Protein AF-A0A8T4M7U3-F1 (afdb_monomer_lite)

Radius of gyration: 17.8 Å; chains: 1; bounding box: 46×36×46 Å

Secondary structure (DSSP, 8-state):
----THHHHSSPPB-TTS--HHHHHHHHHHH-PPBP-HHHHHHS-SEEEEEE-TT-HHHHHHHHHHHHHHHHTT--EEEEEEEEGGGHHHHHHHHHH---HHHHHHHHHHHHGGG-TTHHHHHHHHHHHHHHTTPEEEEEE-S-TTS-HHHHHHHHHHHHHHHHTSTT--EEEEEEHHHHS-STTTTHHHHHHHHHH---EEEEEEE--S--TTGGGSTTSS-HHHHHHHHHHTT-TT--EEEEBPP-TTPPEEEEEE----

Sequence (262 aa):
MSNTIDNLFGTEEFDDSNSNYDEVLSYLQRTNPKDADYAPLFRLAPLILFGEYHGSEAAKKEVIQNMSKFWGLGITHFATEMLSLSMQPAIDRYCSVGDNPDEIKAYHQKEFSRLGENFPDLYLGMIDAAKSAGMKVIALDLDNVEETPEVRNKAWARLLARIQTNQSSKILVYCGAGHIGHSQYCSKFQDELKNNHGILSQSISIIGEHDHPVCRIVPRYSNPDILLKASEDLGLQDRRFVIPLKQTPSRSAEVYLHLPAV

pLDDT: mean 82.51, std 15.94, range [34.41, 98.38]

Structure (mmCIF, N/CA/C/O backbone):
data_AF-A0A8T4M7U3-F1
#
_entry.id   AF-A0A8T4M7U3-F1
#
loop_
_atom_site.group_PDB
_atom_site.id
_atom_site.type_symbol
_atom_site.label_atom_id
_atom_site.label_alt_id
_atom_site.label_comp_id
_atom_site.label_asym_id
_atom_site.label_entity_id
_atom_site.label_seq_id
_atom_site.pdbx_PDB_ins_code
_atom_site.Cartn_x
_atom_site.Cartn_y
_atom_site.Cartn_z
_atom_site.occupancy
_atom_site.B_iso_or_equiv
_atom_site.auth_seq_id
_atom_site.auth_comp_id
_atom_site.auth_asym_id
_atom_site.auth_atom_id
_atom_site.pdbx_PDB_model_num
ATOM 1 N N . MET A 1 1 ? -24.338 14.465 -5.693 1.00 34.56 1 MET A N 1
ATOM 2 C CA . MET A 1 1 ? -24.590 13.642 -4.492 1.00 34.56 1 MET A CA 1
ATOM 3 C C . MET A 1 1 ? -23.243 13.428 -3.832 1.00 34.56 1 MET A C 1
ATOM 5 O O . MET A 1 1 ? -22.317 13.047 -4.534 1.00 34.56 1 MET A O 1
ATOM 9 N N . SER A 1 2 ? -23.101 13.810 -2.564 1.00 34.41 2 SER A N 1
ATOM 10 C CA . SER A 1 2 ? -21.837 13.709 -1.827 1.00 34.41 2 SER A CA 1
ATOM 11 C C . SER A 1 2 ? -21.489 12.233 -1.623 1.00 34.41 2 SER A C 1
ATOM 13 O O . SER A 1 2 ? -22.207 11.539 -0.910 1.00 34.41 2 SER A O 1
ATOM 15 N N . ASN A 1 3 ? -20.441 11.739 -2.284 1.00 37.94 3 ASN A N 1
ATOM 16 C CA . ASN A 1 3 ? -19.861 10.419 -2.024 1.00 37.94 3 ASN A CA 1
ATOM 17 C C . ASN A 1 3 ? -18.957 10.514 -0.782 1.00 37.94 3 ASN A C 1
ATOM 19 O O . ASN A 1 3 ? -17.742 10.374 -0.899 1.00 37.94 3 ASN A O 1
ATOM 23 N N . THR A 1 4 ? -19.513 10.834 0.386 1.00 51.34 4 THR A N 1
ATOM 24 C CA . THR A 1 4 ? -18.738 10.772 1.632 1.00 51.34 4 THR A CA 1
ATOM 25 C C . THR A 1 4 ? -18.587 9.320 2.090 1.00 51.34 4 THR A C 1
ATOM 27 O O . THR A 1 4 ? -19.460 8.480 1.847 1.00 51.34 4 THR A O 1
ATOM 30 N N . ILE A 1 5 ? -17.443 9.022 2.719 1.00 51.72 5 ILE A N 1
ATOM 31 C CA . ILE A 1 5 ? -17.098 7.711 3.296 1.00 51.72 5 ILE A CA 1
ATOM 32 C C . ILE A 1 5 ? -18.184 7.214 4.266 1.00 51.72 5 ILE A C 1
ATOM 34 O O . ILE A 1 5 ? -18.371 6.002 4.377 1.00 51.72 5 ILE A O 1
ATOM 38 N N . ASP A 1 6 ? -18.935 8.130 4.891 1.00 46.12 6 ASP A N 1
ATOM 39 C CA . ASP A 1 6 ? -20.028 7.885 5.846 1.00 46.12 6 ASP A CA 1
ATOM 40 C C . ASP A 1 6 ? -20.947 6.706 5.476 1.00 46.12 6 ASP A C 1
ATOM 42 O O . ASP A 1 6 ? -21.319 5.894 6.323 1.00 46.12 6 ASP A O 1
ATOM 46 N N . ASN A 1 7 ? -21.297 6.565 4.192 1.00 51.00 7 ASN A N 1
ATOM 47 C CA . ASN A 1 7 ? -22.221 5.521 3.732 1.00 51.00 7 ASN A CA 1
ATOM 48 C C . ASN A 1 7 ? -21.548 4.180 3.397 1.00 51.00 7 ASN A C 1
ATOM 50 O O . ASN A 1 7 ? -22.245 3.198 3.149 1.00 51.00 7 ASN A O 1
ATOM 54 N N . LEU A 1 8 ? -20.216 4.125 3.333 1.00 54.91 8 LEU A N 1
ATOM 55 C CA . LEU A 1 8 ? -19.479 2.968 2.815 1.00 54.91 8 LEU A CA 1
ATOM 56 C C . LEU A 1 8 ? -19.084 1.957 3.890 1.00 54.91 8 LEU A C 1
ATOM 58 O O . LEU A 1 8 ? -19.059 0.764 3.596 1.00 54.91 8 LEU A O 1
ATOM 62 N N . PHE A 1 9 ? -18.830 2.410 5.119 1.00 59.72 9 PHE A N 1
ATOM 63 C CA . PHE A 1 9 ? -18.528 1.519 6.249 1.00 59.72 9 PHE A CA 1
ATOM 64 C C . PHE A 1 9 ? -19.713 1.345 7.202 1.00 59.72 9 PHE A C 1
ATOM 66 O O . PHE A 1 9 ? -19.734 0.403 7.994 1.00 59.72 9 PHE A O 1
ATOM 73 N N . GLY A 1 10 ? -20.738 2.201 7.093 1.00 55.91 10 GLY A N 1
ATOM 74 C CA . GLY A 1 10 ? -21.901 2.170 7.983 1.00 55.91 10 GLY A CA 1
ATOM 75 C C . GLY A 1 10 ? -21.534 2.447 9.444 1.00 55.91 10 GLY A C 1
ATOM 76 O O . GLY A 1 10 ? -22.221 1.967 10.344 1.00 55.91 10 GLY A O 1
ATOM 77 N N . THR A 1 11 ? -20.437 3.172 9.666 1.00 59.94 11 THR A N 1
ATOM 78 C CA . THR A 1 11 ? -19.892 3.532 10.976 1.00 59.94 11 THR A CA 1
ATOM 79 C C . THR A 1 11 ? -19.561 5.018 11.008 1.00 59.94 11 THR A C 1
ATOM 81 O O . THR A 1 11 ? -19.255 5.620 9.982 1.00 59.94 11 THR A O 1
ATOM 84 N N . GLU A 1 12 ? -19.614 5.592 12.204 1.00 75.69 12 GLU A N 1
ATOM 85 C CA . GLU A 1 12 ? -19.213 6.970 12.480 1.00 75.69 12 GLU A CA 1
ATOM 86 C C . GLU A 1 12 ? -17.731 7.201 12.127 1.00 75.69 12 GLU A C 1
ATOM 88 O O . GLU A 1 12 ? -16.891 6.335 12.391 1.00 75.69 12 GLU A O 1
ATOM 93 N N . GLU A 1 13 ? -17.406 8.354 11.536 1.00 76.62 13 GLU A N 1
ATOM 94 C CA . GLU A 1 13 ? -16.019 8.769 11.297 1.00 76.62 13 GLU A CA 1
ATOM 95 C C . GLU A 1 13 ? -15.306 9.113 12.618 1.00 76.62 13 GLU A C 1
ATOM 97 O O . GLU A 1 13 ? -15.894 9.705 13.525 1.00 76.62 13 GLU A O 1
ATOM 102 N N . PHE A 1 14 ? -14.022 8.770 12.721 1.00 79.38 14 PHE A N 1
ATOM 103 C CA . PHE A 1 14 ? -13.188 9.042 13.890 1.00 79.38 14 PHE A CA 1
ATOM 104 C C . PHE A 1 14 ? -12.353 10.321 13.705 1.00 79.38 14 PHE A C 1
ATOM 106 O O . PHE A 1 14 ? -11.641 10.471 12.711 1.00 79.38 14 PHE A O 1
ATOM 113 N N . ASP A 1 15 ? -12.437 11.260 14.653 1.00 78.69 15 ASP A N 1
ATOM 114 C CA . ASP A 1 15 ? -11.653 12.502 14.643 1.00 78.69 15 ASP A CA 1
ATOM 115 C C . ASP A 1 15 ? -10.320 12.295 15.367 1.00 78.69 15 ASP A C 1
ATOM 117 O O . ASP A 1 15 ? -10.238 12.462 16.577 1.00 78.69 15 ASP A O 1
ATOM 121 N N . ASP A 1 16 ? -9.272 11.959 14.617 1.00 72.75 16 ASP A N 1
ATOM 122 C CA . ASP A 1 16 ? -7.957 11.579 15.137 1.00 72.75 16 ASP A CA 1
ATOM 123 C C . ASP A 1 16 ? -7.109 12.752 15.655 1.00 72.75 16 ASP A C 1
ATOM 125 O O . ASP A 1 16 ? -6.007 12.535 16.168 1.00 72.75 16 ASP A O 1
ATOM 129 N N . SER A 1 17 ? -7.594 13.989 15.512 1.00 67.12 17 SER A N 1
ATOM 130 C CA . SER A 1 17 ? -6.756 15.186 15.588 1.00 67.12 17 SER A CA 1
ATOM 131 C C . SER A 1 17 ? -6.314 15.563 17.002 1.00 67.12 17 SER A C 1
ATOM 133 O O . SER A 1 17 ? -5.342 16.305 17.124 1.00 67.12 17 SER A O 1
ATOM 135 N N . ASN A 1 18 ? -6.992 15.064 18.047 1.00 66.94 18 ASN A N 1
ATOM 136 C CA . ASN A 1 18 ? -6.677 15.304 19.465 1.00 66.94 18 ASN A CA 1
ATOM 137 C C . ASN A 1 18 ? -7.328 14.276 20.418 1.00 66.94 18 ASN A C 1
ATOM 139 O O . ASN A 1 18 ? -7.543 14.590 21.590 1.00 66.94 18 ASN A O 1
ATOM 143 N N . SER A 1 19 ? -7.678 13.073 19.948 1.00 72.19 19 SER A N 1
ATOM 144 C CA . SER A 1 19 ? -8.408 12.128 20.801 1.00 72.19 19 SER A CA 1
ATOM 145 C C . SER A 1 19 ? -7.580 11.638 21.981 1.00 72.19 19 SER A C 1
ATOM 147 O O . SER A 1 19 ? -6.421 11.241 21.826 1.00 72.19 19 SER A O 1
ATOM 149 N N . ASN A 1 20 ? -8.202 11.599 23.154 1.00 83.81 20 ASN A N 1
ATOM 150 C CA . ASN A 1 20 ? -7.663 10.915 24.322 1.00 83.81 20 ASN A CA 1
ATOM 151 C C . ASN A 1 20 ? -8.129 9.447 24.385 1.00 83.81 20 ASN A C 1
ATOM 153 O O . ASN A 1 20 ? -8.948 8.990 23.587 1.00 83.81 20 ASN A O 1
ATOM 157 N N . TYR A 1 21 ? -7.589 8.696 25.345 1.00 85.94 21 TYR A N 1
ATOM 158 C CA . TYR A 1 21 ? -7.894 7.274 25.504 1.00 85.94 21 TYR A CA 1
ATOM 159 C C . TYR A 1 21 ? -9.379 6.982 25.737 1.00 85.94 21 TYR A C 1
ATOM 161 O O . TYR A 1 21 ? -9.913 6.081 25.094 1.00 85.94 21 TYR A O 1
ATOM 169 N N . ASP A 1 22 ? -10.065 7.761 26.573 1.00 87.00 22 ASP A N 1
ATOM 170 C CA . ASP A 1 22 ? -11.483 7.532 26.868 1.00 87.00 22 ASP A CA 1
ATOM 171 C C . ASP A 1 22 ? -12.361 7.775 25.633 1.00 87.00 22 ASP A C 1
ATOM 173 O O . ASP A 1 22 ? -13.347 7.068 25.415 1.00 87.00 22 ASP A O 1
ATOM 177 N N . GLU A 1 23 ? -11.989 8.739 24.788 1.00 86.25 23 GLU A N 1
ATOM 178 C CA . GLU A 1 23 ? -12.671 9.017 23.520 1.00 86.25 23 GLU A CA 1
ATOM 179 C C . GLU A 1 23 ? -12.487 7.878 22.513 1.00 86.25 23 GLU A C 1
ATOM 181 O O . GLU A 1 23 ? -13.460 7.452 21.888 1.00 86.25 23 GLU A O 1
ATOM 186 N N . VAL A 1 24 ? -11.269 7.338 22.396 1.00 86.81 24 VAL A N 1
ATOM 187 C CA . VAL A 1 24 ? -10.983 6.184 21.530 1.00 86.81 24 VAL A CA 1
ATOM 188 C C . VAL A 1 24 ? -11.717 4.937 22.017 1.00 86.81 24 VAL A C 1
ATOM 190 O O . VAL A 1 24 ? -12.385 4.267 21.229 1.00 86.81 24 VAL A O 1
ATOM 193 N N . LEU A 1 25 ? -11.651 4.647 23.318 1.00 89.12 25 LEU A N 1
ATOM 194 C CA . LEU A 1 25 ? -12.343 3.515 23.928 1.00 89.12 25 LEU A CA 1
ATOM 195 C C . LEU A 1 25 ? -13.858 3.612 23.699 1.00 89.12 25 LEU A C 1
ATOM 197 O O . LEU A 1 25 ? -14.481 2.656 23.234 1.00 89.12 25 LEU A O 1
ATOM 201 N N . SER A 1 26 ? -14.438 4.789 23.949 1.00 89.12 26 SER A N 1
ATOM 202 C CA . SER A 1 26 ? -15.864 5.052 23.729 1.00 89.12 26 SER A CA 1
ATOM 203 C C . SER A 1 26 ? -16.259 4.886 22.261 1.00 89.12 26 SER A C 1
ATOM 205 O O . SER A 1 26 ? -17.321 4.332 21.965 1.00 89.12 26 SER A O 1
ATOM 207 N N . TYR A 1 27 ? -15.416 5.345 21.330 1.00 88.81 27 TYR A N 1
ATOM 208 C CA . TYR A 1 27 ? -15.636 5.174 19.896 1.00 88.81 27 TYR A CA 1
ATOM 209 C C . TYR A 1 27 ? -15.662 3.692 19.507 1.00 88.81 27 TYR A C 1
ATOM 211 O O . TYR A 1 27 ? -16.619 3.245 18.871 1.00 88.81 27 TYR A O 1
ATOM 219 N N . LEU A 1 28 ? -14.656 2.913 19.915 1.00 89.56 28 LEU A N 1
ATOM 220 C CA . LEU A 1 28 ? -14.566 1.485 19.592 1.00 89.56 28 LEU A CA 1
ATOM 221 C C . LEU A 1 28 ? -15.731 0.688 20.201 1.00 89.56 28 LEU A C 1
ATOM 223 O O . LEU A 1 28 ? -16.315 -0.154 19.521 1.00 89.56 28 LEU A O 1
ATOM 227 N N . GLN A 1 29 ? -16.132 0.998 21.439 1.00 90.81 29 GLN A N 1
ATOM 228 C CA . GLN A 1 29 ? -17.301 0.389 22.087 1.00 90.81 29 GLN A CA 1
ATOM 229 C C . GLN A 1 29 ? -18.602 0.691 21.340 1.00 90.81 29 GLN A C 1
ATOM 231 O O . GLN A 1 29 ? -19.410 -0.210 21.110 1.00 90.81 29 GLN A O 1
ATOM 236 N N . ARG A 1 30 ? -18.817 1.958 20.962 1.00 89.31 30 ARG A N 1
ATOM 237 C CA . ARG A 1 30 ? -20.045 2.395 20.285 1.00 89.31 30 ARG A CA 1
ATOM 238 C C . ARG A 1 30 ? -20.140 1.851 18.865 1.00 89.31 30 ARG A C 1
ATOM 240 O O . ARG A 1 30 ? -21.223 1.455 18.439 1.00 89.31 30 ARG A O 1
ATOM 247 N N . THR A 1 31 ? -19.035 1.872 18.126 1.00 84.06 31 THR A N 1
ATOM 248 C CA . THR A 1 31 ? -19.014 1.460 16.717 1.00 84.06 31 THR A CA 1
ATOM 249 C C . THR A 1 31 ? -18.928 -0.047 16.543 1.00 84.06 31 THR A C 1
ATOM 251 O O . THR A 1 31 ? -19.423 -0.539 15.531 1.00 84.06 31 THR A O 1
ATOM 254 N N . ASN A 1 32 ? -18.349 -0.766 17.516 1.00 83.94 32 ASN A N 1
ATOM 255 C CA . ASN A 1 32 ? -18.065 -2.199 17.453 1.00 83.94 32 ASN A CA 1
ATOM 256 C C . ASN A 1 32 ? -17.528 -2.588 16.063 1.00 83.94 32 ASN A C 1
ATOM 258 O O . ASN A 1 32 ? -18.260 -3.178 15.255 1.00 83.94 32 ASN A O 1
ATOM 262 N N . PRO A 1 33 ? -16.288 -2.180 15.742 1.00 81.69 33 PRO A N 1
ATOM 263 C CA . PRO A 1 33 ? -15.812 -2.151 14.372 1.00 81.69 33 PRO A CA 1
ATOM 264 C C . PRO A 1 33 ? -15.921 -3.532 13.722 1.00 81.69 33 PRO A C 1
ATOM 266 O O . PRO A 1 33 ? -15.623 -4.571 14.322 1.00 81.69 33 PRO A O 1
ATOM 269 N N . LYS A 1 34 ? -16.419 -3.541 12.486 1.00 77.69 34 LYS A N 1
ATOM 270 C CA . LYS A 1 34 ? -16.595 -4.761 11.695 1.00 77.69 34 LYS A CA 1
ATOM 271 C C . LYS A 1 34 ? -15.269 -5.198 11.097 1.00 77.69 34 LYS A C 1
ATOM 273 O O . LYS A 1 34 ? -14.348 -4.397 10.940 1.00 77.69 34 LYS A O 1
ATOM 278 N N . ASP A 1 35 ? -15.214 -6.467 10.718 1.00 83.94 35 ASP A N 1
ATOM 279 C CA . ASP A 1 35 ? -14.040 -7.012 10.055 1.00 83.94 35 ASP A CA 1
ATOM 280 C C . ASP A 1 35 ? -13.726 -6.233 8.772 1.00 83.94 35 ASP A C 1
ATOM 282 O O . ASP A 1 35 ? -14.628 -5.772 8.066 1.00 83.94 35 ASP A O 1
ATOM 286 N N . ALA A 1 36 ? -12.436 -6.068 8.484 1.00 85.44 36 ALA A N 1
ATOM 287 C CA . ALA A 1 36 ? -11.982 -5.222 7.390 1.00 85.44 36 ALA A CA 1
ATOM 288 C C . ALA A 1 36 ? -12.542 -5.674 6.031 1.00 85.44 36 ALA A C 1
ATOM 290 O O . ALA A 1 36 ? -12.327 -6.812 5.594 1.00 85.44 36 ALA A O 1
ATOM 291 N N . ASP A 1 37 ? -13.196 -4.744 5.331 1.00 85.75 37 ASP A N 1
ATOM 292 C CA . ASP A 1 37 ? -13.627 -4.917 3.948 1.00 85.75 37 ASP A CA 1
ATOM 293 C C . ASP A 1 37 ? -12.973 -3.883 3.024 1.00 85.75 37 ASP A C 1
ATOM 295 O O . ASP A 1 37 ? -13.149 -2.672 3.156 1.00 85.75 37 ASP A O 1
ATOM 299 N N . TYR A 1 38 ? -12.227 -4.390 2.045 1.00 87.69 38 TYR A N 1
ATOM 300 C CA . TYR A 1 38 ? -11.512 -3.598 1.050 1.00 87.69 38 TYR A CA 1
ATOM 301 C C . TYR A 1 38 ? -12.394 -3.110 -0.097 1.00 87.69 38 TYR A C 1
ATOM 303 O O . TYR A 1 38 ? -12.023 -2.161 -0.785 1.00 87.69 38 TYR A O 1
ATOM 311 N N . ALA A 1 39 ? -13.554 -3.732 -0.326 1.00 87.12 39 ALA A N 1
ATOM 312 C CA . ALA A 1 39 ? -14.450 -3.336 -1.409 1.00 87.12 39 ALA A CA 1
ATOM 313 C C . ALA A 1 39 ? -14.871 -1.852 -1.338 1.00 87.12 39 ALA A C 1
ATOM 315 O O . ALA A 1 39 ? -14.687 -1.142 -2.335 1.00 87.12 39 ALA A O 1
ATOM 316 N N . PRO A 1 40 ? -15.372 -1.337 -0.195 1.00 81.81 40 PRO A N 1
ATOM 317 C CA . PRO A 1 40 ? -15.682 0.084 -0.055 1.00 81.81 40 PRO A CA 1
ATOM 318 C C . PRO A 1 40 ? -14.443 0.977 -0.188 1.00 81.81 40 PRO A C 1
ATOM 320 O O . PRO A 1 40 ? -14.513 1.990 -0.883 1.00 81.81 40 PRO A O 1
ATOM 323 N N . LEU A 1 41 ? -13.306 0.574 0.398 1.00 78.31 41 LEU A N 1
ATOM 324 C CA . LEU A 1 41 ? -12.046 1.330 0.340 1.00 78.31 41 LEU A CA 1
ATOM 325 C C . LEU A 1 41 ? -11.597 1.553 -1.100 1.00 78.31 41 LEU A C 1
ATOM 327 O O . LEU A 1 41 ? -11.220 2.652 -1.500 1.00 78.31 41 LEU A O 1
ATOM 331 N N . PHE A 1 42 ? -11.652 0.495 -1.901 1.00 86.69 42 PHE A N 1
ATOM 332 C CA . PHE A 1 42 ? -11.070 0.535 -3.226 1.00 86.69 42 PHE A CA 1
ATOM 333 C C . PHE A 1 42 ? -12.026 1.205 -4.216 1.00 86.69 42 PHE A C 1
ATOM 335 O O . PHE A 1 42 ? -11.593 1.644 -5.271 1.00 86.69 42 PHE A O 1
ATOM 342 N N . ARG A 1 43 ? -13.326 1.323 -3.933 1.00 81.81 43 ARG A N 1
ATOM 343 C CA . ARG A 1 43 ? -14.290 1.924 -4.873 1.00 81.81 43 ARG A CA 1
ATOM 344 C C . ARG A 1 43 ? -14.100 3.433 -5.073 1.00 81.81 43 ARG A C 1
ATOM 346 O O . ARG A 1 43 ? -14.510 3.955 -6.106 1.00 81.81 43 ARG A O 1
ATOM 353 N N . LEU A 1 44 ? -13.524 4.123 -4.093 1.00 77.12 44 LEU A N 1
ATOM 354 C CA . LEU A 1 44 ? -13.544 5.585 -4.012 1.00 77.12 44 LEU A CA 1
ATOM 355 C C . LEU A 1 44 ? -12.492 6.292 -4.862 1.00 77.12 44 LEU A C 1
ATOM 357 O O . LEU A 1 44 ? -12.724 7.420 -5.297 1.00 77.12 44 LEU A O 1
ATOM 361 N N . ALA A 1 45 ? -11.347 5.651 -5.082 1.00 86.12 45 ALA A N 1
ATOM 362 C CA . ALA A 1 45 ? -10.204 6.286 -5.714 1.00 86.12 45 ALA A CA 1
ATOM 363 C C . ALA A 1 45 ? -9.535 5.361 -6.741 1.00 86.12 45 ALA A C 1
ATOM 365 O O . ALA A 1 45 ? -9.473 4.143 -6.542 1.00 86.12 45 ALA A O 1
ATOM 366 N N . PRO A 1 46 ? -8.990 5.928 -7.832 1.00 90.19 46 PRO A N 1
ATOM 367 C CA . PRO A 1 46 ? -8.165 5.180 -8.774 1.00 90.19 46 PRO A CA 1
ATOM 368 C C . PRO A 1 46 ? -6.817 4.755 -8.168 1.00 90.19 46 PRO A C 1
ATOM 370 O O . PRO A 1 46 ? -6.149 3.868 -8.702 1.00 90.19 46 PRO A O 1
ATOM 373 N N . LEU A 1 47 ? -6.409 5.377 -7.060 1.00 92.50 47 LEU A N 1
ATOM 374 C CA . LEU A 1 47 ? -5.128 5.141 -6.417 1.00 92.50 47 LEU A CA 1
ATOM 375 C C . LEU A 1 47 ? -5.321 4.878 -4.922 1.00 92.50 47 LEU A C 1
ATOM 377 O O . LEU A 1 47 ? -5.903 5.695 -4.213 1.00 92.50 47 LEU A O 1
ATOM 381 N N . ILE A 1 48 ? -4.839 3.732 -4.453 1.00 93.62 48 ILE A N 1
ATOM 382 C CA . ILE A 1 48 ? -4.888 3.330 -3.047 1.00 93.62 48 ILE A CA 1
ATOM 383 C C . ILE A 1 48 ? -3.466 3.357 -2.501 1.00 93.62 48 ILE A C 1
ATOM 385 O O . ILE A 1 48 ? -2.598 2.671 -3.028 1.00 93.62 48 ILE A O 1
ATOM 389 N N . LEU A 1 49 ? -3.230 4.150 -1.466 1.00 92.62 49 LEU A N 1
ATOM 390 C CA . LEU A 1 49 ? -1.963 4.262 -0.762 1.00 92.62 49 LEU A CA 1
ATOM 391 C C . LEU A 1 49 ? -2.023 3.397 0.497 1.00 92.62 49 LEU A C 1
ATOM 393 O O . LEU A 1 49 ? -2.809 3.664 1.401 1.00 92.62 49 LEU A O 1
ATOM 397 N N . PHE A 1 50 ? -1.208 2.355 0.544 1.00 92.88 50 PHE A N 1
ATOM 398 C CA . PHE A 1 50 ? -1.095 1.428 1.658 1.00 92.88 50 PHE A CA 1
ATOM 399 C C . PHE A 1 50 ? 0.192 1.746 2.420 1.00 92.88 50 PHE A C 1
ATOM 401 O O . PHE A 1 50 ? 1.289 1.399 1.979 1.00 92.88 50 PHE A O 1
ATOM 408 N N . GLY A 1 51 ? 0.043 2.477 3.524 1.00 89.25 51 GLY A N 1
ATOM 409 C CA . GLY A 1 51 ? 1.136 2.950 4.361 1.00 89.25 51 GLY A CA 1
ATOM 410 C C . GLY A 1 51 ? 1.444 1.987 5.486 1.00 89.25 51 GLY A C 1
ATOM 411 O O . GLY A 1 51 ? 0.625 1.775 6.379 1.00 89.25 51 GLY A O 1
ATOM 412 N N . GLU A 1 52 ? 2.654 1.455 5.467 1.00 86.19 52 GLU A N 1
ATOM 413 C CA . GLU A 1 52 ? 3.119 0.434 6.400 1.00 86.19 52 GLU A CA 1
ATOM 414 C C . GLU A 1 52 ? 4.319 0.896 7.227 1.00 86.19 52 GLU A C 1
ATOM 416 O O . GLU A 1 52 ? 5.009 1.866 6.908 1.00 86.19 52 GLU A O 1
ATOM 421 N N . TYR A 1 53 ? 4.605 0.158 8.290 1.00 84.12 53 TYR A N 1
ATOM 422 C CA . TYR A 1 53 ? 5.901 0.223 8.938 1.00 84.12 53 TYR A CA 1
ATOM 423 C C . TYR A 1 53 ? 6.853 -0.792 8.286 1.00 84.12 53 TYR A C 1
ATOM 425 O O . TYR A 1 53 ? 6.526 -1.970 8.216 1.00 84.12 53 TYR A O 1
ATOM 433 N N . HIS A 1 54 ? 8.052 -0.375 7.860 1.00 86.56 54 HIS A N 1
ATOM 434 C CA . HIS A 1 54 ? 8.965 -1.254 7.110 1.00 86.56 54 HIS A CA 1
ATOM 435 C C . HIS A 1 54 ? 9.317 -2.560 7.827 1.00 86.56 54 HIS A C 1
ATOM 437 O O . HIS A 1 54 ? 9.510 -3.572 7.160 1.00 86.56 54 HIS A O 1
ATOM 443 N N . GLY A 1 55 ? 9.373 -2.569 9.161 1.00 83.81 55 GLY A N 1
ATOM 444 C CA . GLY A 1 55 ? 9.610 -3.776 9.963 1.00 83.81 55 GLY A CA 1
ATOM 445 C C . GLY A 1 55 ? 8.347 -4.581 10.294 1.00 83.81 55 GLY A C 1
ATOM 446 O O . GLY A 1 55 ? 8.404 -5.470 11.130 1.00 83.81 55 GLY A O 1
ATOM 447 N N . SER A 1 56 ? 7.209 -4.279 9.670 1.00 84.75 56 SER A N 1
ATOM 448 C CA . SER A 1 56 ? 5.966 -5.030 9.832 1.00 84.75 56 SER A CA 1
ATOM 449 C C . SER A 1 56 ? 5.966 -6.305 8.992 1.00 84.75 56 SER A C 1
ATOM 451 O O . SER A 1 56 ? 5.942 -6.233 7.760 1.00 84.75 56 SER A O 1
ATOM 453 N N . GLU A 1 57 ? 5.921 -7.482 9.614 1.00 89.69 57 GLU A N 1
ATOM 454 C CA . GLU A 1 57 ? 5.562 -8.700 8.877 1.00 89.69 57 GLU A CA 1
ATOM 455 C C . GLU A 1 57 ? 4.053 -8.780 8.596 1.00 89.69 57 GLU A C 1
ATOM 457 O O . GLU A 1 57 ? 3.654 -9.299 7.550 1.00 89.69 57 GLU A O 1
ATOM 462 N N . ALA A 1 58 ? 3.219 -8.264 9.506 1.00 88.19 58 ALA A N 1
ATOM 463 C CA . ALA A 1 58 ? 1.760 -8.350 9.430 1.00 88.19 58 ALA A CA 1
ATOM 464 C C . ALA A 1 58 ? 1.220 -7.659 8.172 1.00 88.19 58 ALA A C 1
ATOM 466 O O . ALA A 1 58 ? 0.471 -8.264 7.407 1.00 88.19 58 ALA A O 1
ATOM 467 N N . ALA A 1 59 ? 1.667 -6.430 7.904 1.00 89.69 59 ALA A N 1
ATOM 468 C CA . ALA A 1 59 ? 1.275 -5.645 6.738 1.00 89.69 59 ALA A CA 1
ATOM 469 C C . ALA A 1 59 ? 1.650 -6.346 5.426 1.00 89.69 59 ALA A C 1
ATOM 471 O O . ALA A 1 59 ? 0.850 -6.399 4.490 1.00 89.69 59 ALA A O 1
ATOM 472 N N . LYS A 1 60 ? 2.844 -6.948 5.372 1.00 93.69 60 LYS A N 1
ATOM 473 C CA . LYS A 1 60 ? 3.318 -7.689 4.194 1.00 93.69 60 LYS A CA 1
ATOM 474 C C . LYS A 1 60 ? 2.468 -8.932 3.966 1.00 93.69 60 LYS A C 1
ATOM 476 O O . LYS A 1 60 ? 1.977 -9.145 2.860 1.00 93.69 60 LYS A O 1
ATOM 481 N N . LYS A 1 61 ? 2.237 -9.724 5.019 1.00 94.38 61 LYS A N 1
ATOM 482 C CA . LYS A 1 61 ? 1.379 -10.918 4.968 1.00 94.38 61 LYS A CA 1
ATOM 483 C C . LYS A 1 61 ? -0.052 -10.561 4.562 1.00 94.38 61 LYS A C 1
ATOM 485 O O . LYS A 1 61 ? -0.608 -11.242 3.704 1.00 94.38 61 LYS A O 1
ATOM 490 N N . GLU A 1 62 ? -0.613 -9.475 5.090 1.00 94.19 62 GLU A N 1
ATOM 491 C CA . GLU A 1 62 ? -1.952 -8.995 4.732 1.00 94.19 62 GLU A CA 1
ATOM 492 C C . GLU A 1 62 ? -2.049 -8.676 3.232 1.00 94.19 62 GLU A C 1
ATOM 494 O O . GLU A 1 62 ? -2.990 -9.117 2.565 1.00 94.19 62 GLU A O 1
ATOM 499 N N . VAL A 1 63 ? -1.063 -7.971 2.669 1.00 96.00 63 VAL A N 1
ATOM 500 C CA . VAL A 1 63 ? -1.040 -7.648 1.234 1.00 96.00 63 VAL A CA 1
ATOM 501 C C . VAL A 1 63 ? -0.874 -8.902 0.375 1.00 96.00 63 VAL A C 1
ATOM 503 O O . VAL A 1 63 ? -1.628 -9.078 -0.583 1.00 96.00 63 VAL A O 1
ATOM 506 N N . ILE A 1 64 ? 0.044 -9.808 0.733 1.00 97.81 64 ILE A N 1
ATOM 507 C CA . ILE A 1 64 ? 0.249 -11.089 0.029 1.00 97.81 64 ILE A CA 1
ATOM 508 C C . ILE A 1 64 ? -1.056 -11.892 -0.013 1.00 97.81 64 ILE A C 1
ATOM 510 O O . ILE A 1 64 ? -1.494 -12.323 -1.081 1.00 97.81 64 ILE A O 1
ATOM 514 N N . GLN A 1 65 ? -1.706 -12.066 1.140 1.00 96.50 65 GLN A N 1
ATOM 515 C CA . GLN A 1 65 ? -2.903 -12.897 1.280 1.00 96.50 65 GLN A CA 1
ATOM 516 C C . GLN A 1 65 ? -4.121 -12.321 0.546 1.00 96.50 65 GLN A C 1
ATOM 518 O O . GLN A 1 65 ? -4.981 -13.077 0.093 1.00 96.50 65 GLN A O 1
ATOM 523 N N . ASN A 1 66 ? -4.203 -10.996 0.400 1.00 96.44 66 ASN A N 1
ATOM 524 C CA . ASN A 1 66 ? -5.357 -10.337 -0.209 1.00 96.44 66 ASN A CA 1
ATOM 525 C C . ASN A 1 66 ? -5.129 -9.883 -1.659 1.00 96.44 66 ASN A C 1
ATOM 527 O O . ASN A 1 66 ? -6.069 -9.387 -2.279 1.00 96.44 66 ASN A O 1
ATOM 531 N N . MET A 1 67 ? -3.948 -10.086 -2.248 1.00 97.62 67 MET A N 1
ATOM 532 C CA . MET A 1 67 ? -3.628 -9.564 -3.584 1.00 97.62 67 MET A CA 1
ATOM 533 C C . MET A 1 67 ? -4.617 -10.013 -4.675 1.00 97.62 67 MET A C 1
ATOM 535 O O . MET A 1 67 ? -5.081 -9.204 -5.477 1.00 97.62 67 MET A O 1
ATOM 539 N N . SER A 1 68 ? -5.023 -11.287 -4.673 1.00 97.12 68 SER A N 1
ATOM 540 C CA . SER A 1 68 ? -6.036 -11.793 -5.615 1.00 97.12 68 SER A CA 1
ATOM 541 C C . SER A 1 68 ? -7.404 -11.119 -5.413 1.00 97.12 68 SER A C 1
ATOM 543 O O . SER A 1 68 ? -8.067 -10.721 -6.374 1.00 97.12 68 SER A O 1
ATOM 545 N N . LYS A 1 69 ? -7.801 -10.879 -4.154 1.00 95.69 69 LYS A N 1
ATOM 546 C CA . LYS A 1 69 ? -9.016 -10.116 -3.826 1.00 95.69 69 LYS A CA 1
ATOM 547 C C . LYS A 1 69 ? -8.905 -8.673 -4.325 1.00 95.69 69 LYS A C 1
ATOM 549 O O . LYS A 1 69 ? -9.866 -8.152 -4.883 1.00 95.69 69 LYS A O 1
ATOM 554 N N . PHE A 1 70 ? -7.746 -8.037 -4.171 1.00 96.19 70 PHE A N 1
ATOM 555 C CA . PHE A 1 70 ? -7.492 -6.684 -4.667 1.00 96.19 70 PHE A CA 1
ATOM 556 C C . PHE A 1 70 ? -7.647 -6.596 -6.188 1.00 96.19 70 PHE A C 1
ATOM 558 O O . PHE A 1 70 ? -8.279 -5.659 -6.680 1.00 96.19 70 PHE A O 1
ATOM 565 N N . TRP A 1 71 ? -7.160 -7.597 -6.925 1.00 96.06 71 TRP A N 1
ATOM 566 C CA . TRP A 1 71 ? -7.371 -7.690 -8.371 1.00 96.06 71 TRP A CA 1
ATOM 567 C C . TRP A 1 71 ? -8.854 -7.817 -8.729 1.00 96.06 71 TRP A C 1
ATOM 569 O O . TRP A 1 71 ? -9.354 -7.066 -9.565 1.00 96.06 71 TRP A O 1
ATOM 579 N N . GLY A 1 72 ? -9.597 -8.671 -8.017 1.00 94.88 72 GLY A N 1
ATOM 580 C CA . GLY A 1 72 ? -11.053 -8.790 -8.170 1.00 94.88 72 GLY A CA 1
ATOM 581 C C . GLY A 1 72 ? -11.823 -7.492 -7.874 1.00 94.88 72 GLY A C 1
ATOM 582 O O . GLY A 1 72 ? -12.912 -7.283 -8.403 1.00 94.88 72 GLY A O 1
ATOM 583 N N . LEU A 1 73 ? -11.242 -6.585 -7.081 1.00 93.88 73 LEU A N 1
ATOM 584 C CA . LEU A 1 73 ? -11.755 -5.232 -6.814 1.00 93.88 73 LEU A CA 1
ATOM 585 C C . LEU A 1 73 ? -11.270 -4.181 -7.833 1.00 93.88 73 LEU A C 1
ATOM 587 O O . LEU A 1 73 ? -11.435 -2.970 -7.627 1.00 93.88 73 LEU A O 1
ATOM 591 N N . GLY A 1 74 ? -10.675 -4.635 -8.934 1.00 93.88 74 GLY A N 1
ATOM 592 C CA . GLY A 1 74 ? -10.256 -3.830 -10.072 1.00 93.88 74 GLY A CA 1
ATOM 593 C C . GLY A 1 74 ? -8.850 -3.252 -9.965 1.00 93.88 74 GLY A C 1
ATOM 594 O O . GLY A 1 74 ? -8.510 -2.424 -10.803 1.00 93.88 74 GLY A O 1
ATOM 595 N N . ILE A 1 75 ? -8.037 -3.621 -8.964 1.00 96.44 75 ILE A N 1
ATOM 596 C CA . ILE A 1 75 ? -6.621 -3.222 -8.937 1.00 96.44 75 ILE A CA 1
ATOM 597 C C . ILE A 1 75 ? -5.888 -3.913 -10.089 1.00 96.44 75 ILE A C 1
ATOM 599 O O . ILE A 1 75 ? -5.919 -5.128 -10.237 1.00 96.44 75 ILE A O 1
ATOM 603 N N . THR A 1 76 ? -5.205 -3.114 -10.899 1.00 96.31 76 THR A N 1
ATOM 604 C CA . THR A 1 76 ? -4.498 -3.561 -12.115 1.00 96.31 76 THR A CA 1
ATOM 605 C C . THR A 1 76 ? -2.983 -3.444 -11.990 1.00 96.31 76 THR A C 1
ATOM 607 O O . THR A 1 76 ? -2.248 -4.120 -12.707 1.00 96.31 76 THR A O 1
ATOM 610 N N . HIS A 1 77 ? -2.512 -2.579 -11.092 1.00 97.94 77 HIS A N 1
ATOM 611 C CA . HIS A 1 77 ? -1.099 -2.305 -10.880 1.00 97.94 77 HIS A CA 1
ATOM 612 C C . HIS A 1 77 ? -0.776 -2.374 -9.390 1.00 97.94 77 HIS A C 1
ATOM 614 O O . HIS A 1 77 ? -1.517 -1.827 -8.569 1.00 97.94 77 HIS A O 1
ATOM 620 N N . PHE A 1 78 ? 0.360 -2.986 -9.074 1.00 98.38 78 PHE A N 1
ATOM 621 C CA . PHE A 1 78 ? 0.975 -2.974 -7.755 1.00 98.38 78 PHE A CA 1
ATOM 622 C C . PHE A 1 78 ? 2.277 -2.181 -7.842 1.00 98.38 78 PHE A C 1
ATOM 624 O O . PHE A 1 78 ? 3.215 -2.597 -8.515 1.00 98.38 78 PHE A O 1
ATOM 631 N N . ALA A 1 79 ? 2.320 -1.017 -7.208 1.00 98.19 79 ALA A N 1
ATOM 632 C CA . ALA A 1 79 ? 3.483 -0.147 -7.189 1.00 98.19 79 ALA A CA 1
ATOM 633 C C . ALA A 1 79 ? 4.106 -0.147 -5.791 1.00 98.19 79 ALA A C 1
ATOM 635 O O . ALA A 1 79 ? 3.374 -0.067 -4.809 1.00 98.19 79 ALA A O 1
ATOM 636 N N . THR A 1 80 ? 5.429 -0.241 -5.671 1.00 97.88 80 THR A N 1
ATOM 637 C CA . THR A 1 80 ? 6.076 -0.362 -4.356 1.00 97.88 80 THR A CA 1
ATOM 638 C C . THR A 1 80 ? 7.319 0.508 -4.211 1.00 97.88 80 THR A C 1
ATOM 640 O O . THR A 1 80 ? 8.160 0.562 -5.105 1.00 97.88 80 THR A O 1
ATOM 643 N N . GLU A 1 81 ? 7.430 1.175 -3.058 1.00 95.25 81 GLU A N 1
ATOM 644 C CA . GLU A 1 81 ? 8.638 1.885 -2.610 1.00 95.25 81 GLU A CA 1
ATOM 645 C C . GLU A 1 81 ? 9.827 0.934 -2.426 1.00 95.25 81 GLU A C 1
ATOM 647 O O . GLU A 1 81 ? 10.975 1.340 -2.518 1.00 95.25 81 GLU A O 1
ATOM 652 N N . MET A 1 82 ? 9.590 -0.356 -2.202 1.00 95.06 82 MET A N 1
ATOM 653 C CA . MET A 1 82 ? 10.649 -1.287 -1.792 1.00 95.06 82 MET A CA 1
ATOM 654 C C . MET A 1 82 ? 11.575 -1.691 -2.942 1.00 95.06 82 MET A C 1
ATOM 656 O O . MET A 1 82 ? 12.414 -2.571 -2.772 1.00 95.06 82 MET A O 1
ATOM 660 N N . LEU A 1 83 ? 11.395 -1.092 -4.119 1.00 95.44 83 LEU A N 1
ATOM 661 C CA . LEU A 1 83 ? 12.148 -1.341 -5.337 1.00 95.44 83 LEU A CA 1
ATOM 662 C C . LEU A 1 83 ? 12.506 -0.007 -5.982 1.00 95.44 83 LEU A C 1
ATOM 664 O O . LEU A 1 83 ? 11.621 0.800 -6.284 1.00 95.44 83 LEU A O 1
ATOM 668 N N . SER A 1 84 ? 13.797 0.171 -6.256 1.00 95.44 84 SER A N 1
ATOM 669 C CA . SER A 1 84 ? 14.272 1.289 -7.063 1.00 95.44 84 SER A CA 1
ATOM 670 C C . SER A 1 84 ? 13.820 1.172 -8.523 1.00 95.44 84 SER A C 1
ATOM 672 O O . SER A 1 84 ? 13.717 0.070 -9.065 1.00 95.44 84 SER A O 1
ATOM 674 N N . LEU A 1 85 ? 13.631 2.306 -9.201 1.00 95.50 85 LEU A N 1
ATOM 675 C CA . LEU A 1 85 ? 13.336 2.404 -10.631 1.00 95.50 85 LEU A CA 1
ATOM 676 C C . LEU A 1 85 ? 14.321 1.607 -11.499 1.00 95.50 85 LEU A C 1
ATOM 678 O O . LEU A 1 85 ? 13.910 1.045 -12.517 1.00 95.50 85 LEU A O 1
ATOM 682 N N . SER A 1 86 ? 15.595 1.509 -11.104 1.00 95.88 86 SER A N 1
ATOM 683 C CA . SER A 1 86 ? 16.594 0.703 -11.823 1.00 95.88 86 SER A CA 1
ATOM 684 C C . SER A 1 86 ? 16.300 -0.800 -11.817 1.00 95.88 86 SER A C 1
ATOM 686 O O . SER A 1 86 ? 16.770 -1.505 -12.708 1.00 95.88 86 SER A O 1
ATOM 688 N N . MET A 1 87 ? 15.473 -1.286 -10.885 1.00 96.75 87 MET A N 1
ATOM 689 C CA . MET A 1 87 ? 15.050 -2.687 -10.801 1.00 96.75 87 MET A CA 1
ATOM 690 C C . MET A 1 87 ? 13.892 -3.028 -11.747 1.00 96.75 87 MET A C 1
ATOM 692 O O . MET A 1 87 ? 13.592 -4.209 -11.930 1.00 96.75 87 MET A O 1
ATOM 696 N N . GLN A 1 88 ? 13.247 -2.043 -12.389 1.00 97.12 88 GLN A N 1
ATOM 697 C CA . GLN A 1 88 ? 12.100 -2.298 -13.272 1.00 97.12 88 GLN A CA 1
ATOM 698 C C . GLN A 1 88 ? 12.389 -3.333 -14.381 1.00 97.12 88 GLN A C 1
ATOM 700 O O . GLN A 1 88 ? 11.552 -4.213 -14.575 1.00 97.12 88 GLN A O 1
ATOM 705 N N . PRO A 1 89 ? 13.551 -3.333 -15.072 1.00 96.00 89 PRO A N 1
ATOM 706 C CA . PRO A 1 89 ? 13.851 -4.355 -16.077 1.00 96.00 89 PRO A CA 1
ATOM 707 C C . PRO A 1 89 ? 13.933 -5.781 -15.512 1.00 96.00 89 PRO A C 1
ATOM 709 O O . PRO A 1 89 ? 13.527 -6.730 -16.186 1.00 96.00 89 PRO A O 1
ATOM 712 N N . ALA A 1 90 ? 14.447 -5.944 -14.287 1.00 96.06 90 ALA A N 1
ATOM 713 C CA . ALA A 1 90 ? 14.499 -7.240 -13.611 1.00 96.06 90 ALA A CA 1
ATOM 714 C C . ALA A 1 90 ? 13.086 -7.707 -13.226 1.00 96.06 90 ALA A C 1
ATOM 716 O O . ALA A 1 90 ? 12.716 -8.849 -13.496 1.00 96.06 90 ALA A O 1
ATOM 717 N N . ILE A 1 91 ? 12.260 -6.795 -12.701 1.00 96.25 91 ILE A N 1
ATOM 718 C CA . ILE A 1 91 ? 10.851 -7.049 -12.366 1.00 96.25 91 ILE A CA 1
ATOM 719 C C . ILE A 1 91 ? 10.051 -7.451 -13.609 1.00 96.25 91 ILE A C 1
ATOM 721 O O . ILE A 1 91 ? 9.330 -8.447 -13.575 1.00 96.25 91 ILE A O 1
ATOM 725 N N . ASP A 1 92 ? 10.186 -6.717 -14.715 1.00 96.25 92 ASP A N 1
ATOM 726 C CA . ASP A 1 92 ? 9.459 -6.988 -15.960 1.00 96.25 92 ASP A CA 1
ATOM 727 C C . ASP A 1 92 ? 9.824 -8.365 -16.533 1.00 96.25 92 ASP A C 1
ATOM 729 O O . ASP A 1 92 ? 8.950 -9.127 -16.965 1.00 96.25 92 ASP A O 1
ATOM 733 N N . ARG A 1 93 ? 11.114 -8.727 -16.499 1.00 94.62 93 ARG A N 1
ATOM 734 C CA . ARG A 1 93 ? 11.583 -10.060 -16.901 1.00 94.62 93 ARG A CA 1
ATOM 735 C C . ARG A 1 93 ? 11.002 -11.140 -15.992 1.00 94.62 93 ARG A C 1
ATOM 737 O O . ARG A 1 93 ? 10.417 -12.106 -16.481 1.00 94.62 93 ARG A O 1
ATOM 744 N N . TYR A 1 94 ? 11.088 -10.946 -14.682 1.00 95.62 94 TYR A N 1
ATOM 745 C CA . TYR A 1 94 ? 10.565 -11.901 -13.717 1.00 95.62 94 TYR A CA 1
ATOM 746 C C . TYR A 1 94 ? 9.047 -12.104 -13.855 1.00 95.62 94 TYR A C 1
ATOM 748 O O . TYR A 1 94 ? 8.551 -13.235 -13.829 1.00 95.62 94 TYR A O 1
ATOM 756 N N . CYS A 1 95 ? 8.292 -11.026 -14.075 1.00 94.00 95 CYS A N 1
ATOM 757 C CA . CYS A 1 95 ? 6.841 -11.081 -14.245 1.00 94.00 95 CYS A CA 1
ATOM 758 C C . CYS A 1 95 ? 6.416 -11.727 -15.571 1.00 94.00 95 CYS A C 1
ATOM 760 O O . CYS A 1 95 ? 5.393 -12.407 -15.599 1.00 94.00 95 CYS A O 1
ATOM 762 N N . SER A 1 96 ? 7.186 -11.550 -16.649 1.00 91.12 96 SER A N 1
ATOM 763 C CA . SER A 1 96 ? 6.832 -12.050 -17.987 1.00 91.12 96 SER A CA 1
ATOM 764 C C . SER A 1 96 ? 7.215 -13.508 -18.238 1.00 91.12 96 SER A C 1
ATOM 766 O O . SER A 1 96 ? 6.413 -14.247 -18.805 1.00 91.12 96 SER A O 1
ATOM 768 N N . VAL A 1 97 ? 8.416 -13.930 -17.830 1.00 88.94 97 VAL A N 1
ATOM 769 C CA . VAL A 1 97 ? 8.947 -15.274 -18.139 1.00 88.94 97 VAL A CA 1
ATOM 770 C C . VAL A 1 97 ? 9.263 -16.114 -16.902 1.00 88.94 97 VAL A C 1
ATOM 772 O O . VAL A 1 97 ? 9.487 -17.311 -17.025 1.00 88.94 97 VAL A O 1
ATOM 775 N N . GLY A 1 98 ? 9.216 -15.527 -15.700 1.00 82.69 98 GLY A N 1
ATOM 776 C CA . GLY A 1 98 ? 9.549 -16.232 -14.456 1.00 82.69 98 GLY A CA 1
ATOM 777 C C . GLY A 1 98 ? 11.043 -16.370 -14.177 1.00 82.69 98 GLY A C 1
ATOM 778 O O . GLY A 1 98 ? 11.411 -17.071 -13.240 1.00 82.69 98 GLY A O 1
ATOM 779 N N . ASP A 1 99 ? 11.888 -15.688 -14.946 1.00 81.12 99 ASP A N 1
ATOM 780 C CA . ASP A 1 99 ? 13.339 -15.789 -14.818 1.00 81.12 99 ASP A CA 1
ATOM 781 C C . ASP A 1 99 ? 13.896 -14.910 -13.690 1.00 81.12 99 ASP A C 1
ATOM 783 O O . ASP A 1 99 ? 13.488 -13.762 -13.519 1.00 81.12 99 ASP A O 1
ATOM 787 N N . ASN A 1 100 ? 14.916 -15.437 -13.008 1.00 81.19 100 ASN A N 1
ATOM 788 C CA . ASN A 1 100 ? 15.822 -14.732 -12.093 1.00 81.19 100 ASN A CA 1
ATOM 789 C C . ASN A 1 100 ? 15.175 -13.990 -10.893 1.00 81.19 100 ASN A C 1
ATOM 791 O O . ASN A 1 100 ? 15.472 -12.811 -10.680 1.00 81.19 100 ASN A O 1
ATOM 795 N N . PRO A 1 101 ? 14.346 -14.652 -10.056 1.00 90.94 101 PRO A N 1
ATOM 796 C CA . PRO A 1 101 ? 13.875 -14.055 -8.798 1.00 90.94 101 PRO A CA 1
ATOM 797 C C . PRO A 1 101 ? 15.022 -13.692 -7.839 1.00 90.94 101 PRO A C 1
ATOM 799 O O . PRO A 1 101 ? 14.875 -12.793 -7.009 1.00 90.94 101 PRO A O 1
ATOM 802 N N . ASP A 1 102 ? 16.171 -14.361 -7.968 1.00 92.06 102 ASP A N 1
ATOM 803 C CA . ASP A 1 102 ? 17.332 -14.189 -7.094 1.00 92.06 102 ASP A CA 1
ATOM 804 C C . ASP A 1 102 ? 17.912 -12.773 -7.150 1.00 92.06 102 ASP A C 1
ATOM 806 O O . ASP A 1 102 ? 18.379 -12.270 -6.134 1.00 92.06 102 ASP A O 1
ATOM 810 N N . GLU A 1 103 ? 17.846 -12.096 -8.298 1.00 95.00 103 GLU A N 1
ATOM 811 C CA . GLU A 1 103 ? 18.299 -10.705 -8.431 1.00 95.00 103 GLU A CA 1
ATOM 812 C C . GLU A 1 103 ? 17.428 -9.742 -7.609 1.00 95.00 103 GLU A C 1
ATOM 814 O O . GLU A 1 103 ? 17.946 -8.885 -6.891 1.00 95.00 103 GLU A O 1
ATOM 819 N N . ILE A 1 104 ? 16.106 -9.929 -7.644 1.00 95.44 104 ILE A N 1
ATOM 820 C CA . ILE A 1 104 ? 15.148 -9.138 -6.859 1.00 95.44 104 ILE A CA 1
ATOM 821 C C . ILE A 1 104 ? 15.309 -9.448 -5.366 1.00 95.44 104 ILE A C 1
ATOM 823 O O . ILE A 1 104 ? 15.361 -8.539 -4.534 1.00 95.44 104 ILE A O 1
ATOM 827 N N . LYS A 1 105 ? 15.455 -10.730 -5.010 1.00 94.88 105 LYS A N 1
ATOM 828 C CA . LYS A 1 105 ? 15.698 -11.141 -3.624 1.00 94.88 105 LYS A CA 1
ATOM 829 C C . LYS A 1 105 ? 17.021 -10.589 -3.093 1.00 94.88 105 LYS A C 1
ATOM 831 O O . LYS A 1 105 ? 17.057 -10.079 -1.976 1.00 94.88 105 LYS A O 1
ATOM 836 N N . ALA A 1 106 ? 18.094 -10.641 -3.881 1.00 94.88 106 ALA A N 1
ATOM 837 C CA . ALA A 1 106 ? 19.400 -10.100 -3.513 1.00 94.88 106 ALA A CA 1
ATOM 838 C C . ALA A 1 106 ? 19.354 -8.580 -3.314 1.00 94.88 106 ALA A C 1
ATOM 840 O O . ALA A 1 106 ? 19.967 -8.071 -2.372 1.00 94.88 106 ALA A O 1
ATOM 841 N N . TYR A 1 107 ? 18.589 -7.864 -4.145 1.00 95.25 107 TYR A N 1
ATOM 842 C CA . TYR A 1 107 ? 18.314 -6.446 -3.929 1.00 95.25 107 TYR A CA 1
ATOM 843 C C . TYR A 1 107 ? 17.661 -6.218 -2.558 1.00 95.25 107 TYR A C 1
ATOM 845 O O . TYR A 1 107 ? 18.198 -5.472 -1.740 1.00 95.25 107 TYR A O 1
ATOM 853 N N . HIS A 1 108 ? 16.570 -6.923 -2.238 1.00 94.69 108 HIS A N 1
ATOM 854 C CA . HIS A 1 108 ? 15.927 -6.756 -0.933 1.00 94.69 108 HIS A CA 1
ATOM 855 C C . HIS A 1 108 ? 16.813 -7.191 0.242 1.00 94.69 108 HIS A C 1
ATOM 857 O O . HIS A 1 108 ? 16.780 -6.558 1.295 1.00 94.69 108 HIS A O 1
ATOM 863 N N . GLN A 1 109 ? 17.640 -8.227 0.076 1.00 93.94 109 GLN A N 1
ATOM 864 C CA . GLN A 1 109 ? 18.623 -8.636 1.081 1.00 93.94 109 GLN A CA 1
ATOM 865 C C . GLN A 1 109 ? 19.599 -7.496 1.384 1.00 93.94 109 GLN A C 1
ATOM 867 O O . GLN A 1 109 ? 19.890 -7.215 2.547 1.00 93.94 109 GLN A O 1
ATOM 872 N N . LYS A 1 110 ? 20.097 -6.817 0.351 1.00 93.00 110 LYS A N 1
ATOM 873 C CA . LYS A 1 110 ? 21.023 -5.698 0.514 1.00 93.00 110 LYS A CA 1
ATOM 874 C C . LYS A 1 110 ? 20.363 -4.509 1.220 1.00 93.00 110 LYS A C 1
ATOM 876 O O . LYS A 1 110 ? 20.957 -3.961 2.142 1.00 93.00 110 LYS A O 1
ATOM 881 N N . GLU A 1 111 ? 19.152 -4.136 0.813 1.00 89.25 111 GLU A N 1
ATOM 882 C CA . GLU A 1 111 ? 18.508 -2.897 1.277 1.00 89.25 111 GLU A CA 1
ATOM 883 C C . GLU A 1 111 ? 17.747 -3.063 2.611 1.00 89.25 111 GLU A C 1
ATOM 885 O O . GLU A 1 111 ? 17.665 -2.129 3.413 1.00 89.25 111 GLU A O 1
ATOM 890 N N . PHE A 1 112 ? 17.224 -4.262 2.897 1.00 88.44 112 PHE A N 1
ATOM 891 C CA . PHE A 1 112 ? 16.267 -4.485 3.991 1.00 88.44 112 PHE A CA 1
ATOM 892 C C . PHE A 1 112 ? 16.642 -5.594 4.983 1.00 88.44 112 PHE A C 1
ATOM 894 O O . PHE A 1 112 ? 15.903 -5.797 5.944 1.00 88.44 112 PHE A O 1
ATOM 901 N N . SER A 1 113 ? 17.787 -6.276 4.842 1.00 85.69 113 SER A N 1
ATOM 902 C CA . SER A 1 113 ? 18.192 -7.350 5.780 1.00 85.69 113 SER A CA 1
ATOM 903 C C . SER A 1 113 ? 18.271 -6.914 7.244 1.00 85.69 113 SER A C 1
ATOM 905 O O . SER A 1 113 ? 18.026 -7.718 8.140 1.00 85.69 113 SER A O 1
ATOM 907 N N . ARG A 1 114 ? 18.544 -5.630 7.507 1.00 86.62 114 ARG A N 1
ATOM 908 C CA . ARG A 1 114 ? 18.548 -5.061 8.867 1.00 86.62 114 ARG A CA 1
ATOM 909 C C . ARG A 1 114 ? 17.189 -5.116 9.577 1.00 86.62 114 ARG A C 1
ATOM 911 O O . ARG A 1 114 ? 17.141 -4.872 10.776 1.00 86.62 114 ARG A O 1
ATOM 918 N N . LEU A 1 115 ? 16.101 -5.353 8.841 1.00 84.12 115 LEU A N 1
ATOM 919 C CA . LEU A 1 115 ? 14.746 -5.468 9.383 1.00 84.12 115 LEU A CA 1
ATOM 920 C C . LEU A 1 115 ? 14.428 -6.898 9.845 1.00 84.12 115 LEU A C 1
ATOM 922 O O . LEU A 1 115 ? 13.531 -7.080 10.659 1.00 84.12 115 LEU A O 1
ATOM 926 N N . GLY A 1 116 ? 15.176 -7.895 9.361 1.00 84.44 116 GLY A N 1
ATOM 927 C CA . GLY A 1 116 ? 15.012 -9.309 9.694 1.00 84.44 116 GLY A CA 1
ATOM 928 C C . GLY A 1 116 ? 15.281 -10.216 8.492 1.00 84.44 116 GLY A C 1
ATOM 929 O O . GLY A 1 116 ? 15.148 -9.802 7.339 1.00 84.44 116 GLY A O 1
ATOM 930 N N . GLU A 1 117 ? 15.637 -11.474 8.756 1.00 85.00 117 GLU A N 1
ATOM 931 C CA . GLU A 1 117 ? 16.030 -12.439 7.714 1.00 85.00 117 GLU A CA 1
ATOM 932 C C . GLU A 1 117 ? 14.888 -12.777 6.740 1.00 85.00 117 GLU A C 1
ATOM 934 O O . GLU A 1 117 ? 15.143 -13.031 5.567 1.00 85.00 117 GLU A O 1
ATOM 939 N N . ASN A 1 118 ? 13.631 -12.705 7.191 1.00 89.75 118 ASN A N 1
ATOM 940 C CA . ASN A 1 118 ? 12.456 -13.060 6.386 1.00 89.75 118 ASN A CA 1
ATOM 941 C C . ASN A 1 118 ? 11.964 -11.931 5.460 1.00 89.75 118 ASN A C 1
ATOM 943 O O . ASN A 1 118 ? 11.136 -12.168 4.580 1.00 89.75 118 ASN A O 1
ATOM 947 N N . PHE A 1 119 ? 12.433 -10.691 5.637 1.00 90.88 119 PHE A N 1
ATOM 948 C CA . PHE A 1 119 ? 11.915 -9.535 4.893 1.00 90.88 119 PHE A CA 1
ATOM 949 C C . PHE A 1 119 ? 12.140 -9.617 3.380 1.00 90.88 119 PHE A C 1
ATOM 951 O O . PHE A 1 119 ? 11.198 -9.332 2.638 1.00 90.88 119 PHE A O 1
ATOM 958 N N . PRO A 1 120 ? 13.321 -10.033 2.886 1.00 94.00 120 PRO A N 1
ATOM 959 C CA . PRO A 1 120 ? 13.537 -10.220 1.454 1.00 94.00 120 PRO A CA 1
ATOM 960 C C . PRO A 1 120 ? 12.550 -11.203 0.819 1.00 94.00 120 PRO A C 1
ATOM 962 O O . PRO A 1 120 ? 12.057 -10.946 -0.279 1.00 94.00 120 PRO A O 1
ATOM 965 N N . ASP A 1 121 ? 12.207 -12.279 1.531 1.00 94.75 121 ASP A N 1
ATOM 966 C CA . ASP A 1 121 ? 11.218 -13.260 1.079 1.00 94.75 121 ASP A CA 1
ATOM 967 C C . ASP A 1 121 ? 9.792 -12.706 1.100 1.00 94.75 121 ASP A C 1
ATOM 969 O O . ASP A 1 121 ? 9.026 -12.945 0.169 1.00 94.75 121 ASP A O 1
ATOM 973 N N . LEU A 1 122 ? 9.431 -11.908 2.106 1.00 95.75 122 LEU A N 1
ATOM 974 C CA . LEU A 1 122 ? 8.127 -11.242 2.146 1.00 95.75 122 LEU A CA 1
ATOM 975 C C . LEU A 1 122 ? 7.967 -10.211 1.018 1.00 95.75 122 LEU A C 1
ATOM 977 O O . LEU A 1 122 ? 6.902 -10.132 0.406 1.00 95.75 122 LEU A O 1
ATOM 981 N N . TYR A 1 123 ? 9.010 -9.438 0.706 1.00 96.38 123 TYR A N 1
ATOM 982 C CA . TYR A 1 123 ? 8.963 -8.484 -0.404 1.00 96.38 123 TYR A CA 1
ATOM 983 C C . TYR A 1 123 ? 8.849 -9.184 -1.761 1.00 96.38 123 TYR A C 1
ATOM 985 O O . TYR A 1 123 ? 7.987 -8.812 -2.561 1.00 96.38 123 TYR A O 1
ATOM 993 N N . LEU A 1 124 ? 9.636 -10.241 -1.993 1.00 96.25 124 LEU A N 1
ATOM 994 C CA . LEU A 1 124 ? 9.485 -11.069 -3.190 1.00 96.25 124 LEU A CA 1
ATOM 995 C C . LEU A 1 124 ? 8.092 -11.717 -3.247 1.00 96.25 124 LEU A C 1
ATOM 997 O O . LEU A 1 124 ? 7.449 -11.694 -4.293 1.00 96.25 124 LEU A O 1
ATOM 1001 N N . GLY A 1 125 ? 7.571 -12.192 -2.115 1.00 97.69 125 GLY A N 1
ATOM 1002 C CA . GLY A 1 125 ? 6.234 -12.773 -2.009 1.00 97.69 125 GLY A CA 1
ATOM 1003 C C . GLY A 1 125 ? 5.109 -11.813 -2.413 1.00 97.69 125 GLY A C 1
ATOM 1004 O O . GLY A 1 125 ? 4.123 -12.239 -3.014 1.00 97.69 125 GLY A O 1
ATOM 1005 N N . MET A 1 126 ? 5.247 -10.507 -2.156 1.00 98.00 126 MET A N 1
ATOM 1006 C CA . MET A 1 126 ? 4.292 -9.508 -2.659 1.00 98.00 126 MET A CA 1
ATOM 1007 C C . MET A 1 126 ? 4.343 -9.375 -4.185 1.00 98.00 126 MET A C 1
ATOM 1009 O O . MET A 1 126 ? 3.294 -9.278 -4.825 1.00 98.00 126 MET A O 1
ATOM 1013 N N . ILE A 1 127 ? 5.542 -9.403 -4.772 1.00 97.88 127 ILE A N 1
ATOM 1014 C CA . ILE A 1 127 ? 5.736 -9.377 -6.230 1.00 97.88 127 ILE A CA 1
ATOM 1015 C C . ILE A 1 127 ? 5.125 -10.637 -6.854 1.00 97.88 127 ILE A C 1
ATOM 1017 O O . ILE A 1 127 ? 4.384 -10.539 -7.833 1.00 97.88 127 ILE A O 1
ATOM 1021 N N . ASP A 1 128 ? 5.354 -11.801 -6.245 1.00 97.50 128 ASP A N 1
ATOM 1022 C CA . ASP A 1 128 ? 4.785 -13.083 -6.667 1.00 97.50 128 ASP A CA 1
ATOM 1023 C C . ASP A 1 128 ? 3.265 -13.084 -6.617 1.00 97.50 128 ASP A C 1
ATOM 1025 O O . ASP A 1 128 ? 2.610 -13.517 -7.570 1.00 97.50 128 ASP A O 1
ATOM 1029 N N . ALA A 1 129 ? 2.690 -12.572 -5.530 1.00 98.38 129 ALA A N 1
ATOM 1030 C CA . ALA A 1 129 ? 1.249 -12.469 -5.375 1.00 98.38 129 ALA A CA 1
ATOM 1031 C C . ALA A 1 129 ? 0.642 -11.529 -6.429 1.00 98.38 129 ALA A C 1
ATOM 1033 O O . ALA A 1 129 ? -0.380 -11.865 -7.032 1.00 98.38 129 ALA A O 1
ATOM 1034 N N . ALA A 1 130 ? 1.276 -10.380 -6.695 1.00 98.19 130 ALA A N 1
ATOM 1035 C CA . ALA A 1 130 ? 0.811 -9.416 -7.695 1.00 98.19 130 ALA A CA 1
ATOM 1036 C C . ALA A 1 130 ? 0.876 -10.002 -9.110 1.00 98.19 130 ALA A C 1
ATOM 1038 O O . ALA A 1 130 ? -0.114 -9.962 -9.845 1.00 98.19 130 ALA A O 1
ATOM 1039 N N . LYS A 1 131 ? 2.009 -10.620 -9.459 1.00 96.44 131 LYS A N 1
ATOM 1040 C CA . LYS A 1 131 ? 2.205 -11.345 -10.719 1.00 96.44 131 LYS A CA 1
ATOM 1041 C C . LYS A 1 131 ? 1.159 -12.444 -10.896 1.00 96.44 131 LYS A C 1
ATOM 1043 O O . LYS A 1 131 ? 0.514 -12.512 -11.938 1.00 96.44 131 LYS A O 1
ATOM 1048 N N . SER A 1 132 ? 0.962 -13.280 -9.878 1.00 97.12 132 SER A N 1
ATOM 1049 C CA . SER A 1 132 ? 0.010 -14.400 -9.916 1.00 97.12 132 SER A CA 1
ATOM 1050 C C . SER A 1 132 ? -1.439 -13.931 -10.048 1.00 97.12 132 SER A C 1
ATOM 1052 O O . SER A 1 132 ? -2.248 -14.605 -10.679 1.00 97.12 132 SER A O 1
ATOM 1054 N N . ALA A 1 133 ? -1.764 -12.759 -9.497 1.00 97.31 133 ALA A N 1
ATOM 1055 C CA . ALA A 1 133 ? -3.061 -12.113 -9.669 1.00 97.31 133 ALA A CA 1
ATOM 1056 C C . ALA A 1 133 ? -3.232 -11.437 -11.045 1.00 97.31 133 ALA A C 1
ATOM 1058 O O . ALA A 1 133 ? -4.323 -10.975 -11.360 1.00 97.31 133 ALA A O 1
ATOM 1059 N N . GLY A 1 134 ? -2.185 -11.365 -11.875 1.00 95.81 134 GLY A N 1
ATOM 1060 C CA . GLY A 1 134 ? -2.225 -10.702 -13.181 1.00 95.81 134 GLY A CA 1
ATOM 1061 C C . GLY A 1 134 ? -2.083 -9.179 -13.112 1.00 95.81 134 GLY A C 1
ATOM 1062 O O . GLY A 1 134 ? -2.488 -8.482 -14.043 1.00 95.81 134 GLY A O 1
ATOM 1063 N N . MET A 1 135 ? -1.533 -8.646 -12.018 1.00 97.06 135 MET A N 1
ATOM 1064 C CA . MET A 1 135 ? -1.218 -7.224 -11.897 1.00 97.06 135 MET A CA 1
ATOM 1065 C C . MET A 1 135 ? 0.140 -6.901 -12.515 1.00 97.06 135 MET A C 1
ATOM 1067 O O . MET A 1 135 ? 1.082 -7.692 -12.451 1.00 97.06 135 MET A O 1
ATOM 1071 N N . LYS A 1 136 ? 0.278 -5.681 -13.040 1.00 97.06 136 LYS A N 1
ATOM 1072 C CA . LYS A 1 136 ? 1.589 -5.142 -13.409 1.00 97.06 136 LYS A CA 1
ATOM 1073 C C . LYS A 1 136 ? 2.316 -4.628 -12.165 1.00 97.06 136 LYS A C 1
ATOM 1075 O O . LYS A 1 136 ? 1.781 -3.776 -11.456 1.00 97.06 136 LYS A O 1
ATOM 1080 N N . VAL A 1 137 ? 3.539 -5.101 -11.935 1.00 98.00 137 VAL A N 1
ATOM 1081 C CA . VAL A 1 137 ? 4.391 -4.644 -10.827 1.00 98.00 137 VAL A CA 1
ATOM 1082 C C . VAL A 1 137 ? 5.232 -3.443 -11.262 1.00 98.00 137 VAL A C 1
ATOM 1084 O O . VAL A 1 137 ? 5.834 -3.455 -12.336 1.00 98.00 137 VAL A O 1
ATOM 1087 N N . ILE A 1 138 ? 5.253 -2.397 -10.437 1.00 97.94 138 ILE A N 1
ATOM 1088 C CA . ILE A 1 138 ? 5.919 -1.120 -10.707 1.00 97.94 138 ILE A CA 1
ATOM 1089 C C . ILE A 1 138 ? 6.874 -0.789 -9.556 1.00 97.94 138 ILE A C 1
ATOM 1091 O O . ILE A 1 138 ? 6.451 -0.650 -8.408 1.00 97.94 138 ILE A O 1
ATOM 1095 N N . ALA A 1 139 ? 8.155 -0.620 -9.865 1.00 97.62 139 ALA A N 1
ATOM 1096 C CA . ALA A 1 139 ? 9.105 -0.003 -8.950 1.00 97.62 139 ALA A CA 1
ATOM 1097 C C . ALA A 1 139 ? 8.811 1.498 -8.829 1.00 97.62 139 ALA A C 1
ATOM 1099 O O . ALA A 1 139 ? 8.518 2.154 -9.833 1.00 97.62 139 ALA A O 1
ATOM 1100 N N . LEU A 1 140 ? 8.869 2.043 -7.615 1.00 95.31 140 LEU A N 1
ATOM 1101 C CA . LEU A 1 140 ? 8.616 3.467 -7.378 1.00 95.31 140 LEU A CA 1
ATOM 1102 C C . LEU A 1 140 ? 9.863 4.245 -6.990 1.00 95.31 140 LEU A C 1
ATOM 1104 O O . LEU A 1 140 ? 9.961 5.420 -7.346 1.00 95.31 140 LEU A O 1
ATOM 1108 N N . ASP A 1 141 ? 10.771 3.640 -6.231 1.00 94.12 141 ASP A N 1
ATOM 1109 C CA . ASP A 1 141 ? 11.746 4.420 -5.486 1.00 94.12 141 ASP A CA 1
ATOM 1110 C C . ASP A 1 141 ? 12.942 4.870 -6.313 1.00 94.12 141 ASP A C 1
ATOM 1112 O O . ASP A 1 141 ? 13.254 4.317 -7.359 1.00 94.12 141 ASP A O 1
ATOM 1116 N N . LEU A 1 142 ? 13.598 5.928 -5.867 1.00 92.12 142 LEU A N 1
ATOM 1117 C CA . LEU A 1 142 ? 14.732 6.509 -6.563 1.00 92.12 142 LEU A CA 1
ATOM 1118 C C . LEU A 1 142 ? 16.016 5.780 -6.161 1.00 92.12 142 LEU A C 1
ATOM 1120 O O . LEU A 1 142 ? 16.167 5.348 -5.024 1.00 92.12 142 LEU A O 1
ATOM 1124 N N . ASP A 1 143 ? 16.973 5.690 -7.085 1.00 86.38 143 ASP A N 1
ATOM 1125 C CA . ASP A 1 143 ? 18.254 5.009 -6.843 1.00 86.38 143 ASP A CA 1
ATOM 1126 C C . ASP A 1 143 ? 19.098 5.657 -5.733 1.00 86.3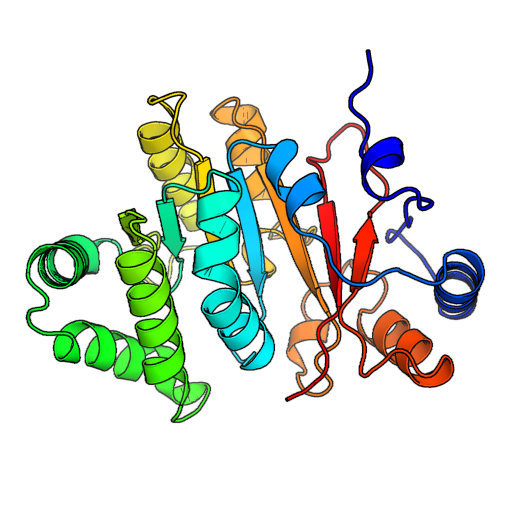8 143 ASP A C 1
ATOM 1128 O O . ASP A 1 143 ? 20.032 5.040 -5.220 1.00 86.38 143 ASP A O 1
ATOM 1132 N N . ASN A 1 144 ? 18.797 6.908 -5.375 1.00 78.12 144 ASN A N 1
ATOM 1133 C CA . ASN A 1 144 ? 19.540 7.667 -4.384 1.00 78.12 144 ASN A CA 1
ATOM 1134 C C . ASN A 1 144 ? 18.762 7.799 -3.065 1.00 78.12 144 ASN A C 1
ATOM 1136 O O . ASN A 1 144 ? 17.819 8.582 -2.951 1.00 78.12 144 ASN A O 1
ATOM 1140 N N . VAL A 1 145 ? 19.235 7.086 -2.042 1.00 64.69 145 VAL A N 1
ATOM 1141 C CA . VAL A 1 145 ? 18.673 7.085 -0.681 1.00 64.69 145 VAL A CA 1
ATOM 1142 C C . VAL A 1 145 ? 18.858 8.405 0.080 1.00 64.69 145 VAL A C 1
ATOM 1144 O O . VAL A 1 145 ? 18.238 8.593 1.124 1.00 64.69 145 VAL A O 1
ATOM 1147 N N . GLU A 1 146 ? 19.685 9.334 -0.416 1.00 70.06 146 GLU A N 1
ATOM 1148 C CA . GLU A 1 146 ? 19.866 10.661 0.199 1.00 70.06 146 GLU A CA 1
ATOM 1149 C C . GLU A 1 146 ? 18.764 11.662 -0.184 1.00 70.06 146 GLU A C 1
ATOM 1151 O O . GLU A 1 146 ? 18.736 12.795 0.308 1.00 70.06 146 GLU A O 1
ATOM 1156 N N . GLU A 1 147 ? 17.835 11.276 -1.060 1.00 78.50 147 GLU A N 1
ATOM 1157 C CA . GLU A 1 147 ? 16.756 12.162 -1.463 1.00 78.50 147 GLU A CA 1
ATOM 1158 C C . GLU A 1 147 ? 15.720 12.374 -0.357 1.00 78.50 147 GLU A C 1
ATOM 1160 O O . GLU A 1 147 ? 15.212 11.449 0.277 1.00 78.50 147 GLU A O 1
ATOM 1165 N N . THR A 1 148 ? 15.353 13.640 -0.152 1.00 83.19 148 THR A N 1
ATOM 1166 C CA . THR A 1 148 ? 14.332 13.989 0.841 1.00 83.19 148 THR A CA 1
ATOM 1167 C C . THR A 1 148 ? 12.974 13.363 0.484 1.00 83.19 148 THR A C 1
ATOM 1169 O O . THR A 1 148 ? 12.651 13.239 -0.705 1.00 83.19 148 THR A O 1
ATOM 1172 N N . PRO A 1 149 ? 12.108 13.071 1.477 1.00 82.06 149 PRO A N 1
ATOM 1173 C CA . PRO A 1 149 ? 10.763 12.548 1.227 1.00 82.06 149 PRO A CA 1
ATOM 1174 C C . PRO A 1 149 ? 9.941 13.387 0.241 1.00 82.06 149 PRO A C 1
ATOM 1176 O O . PRO A 1 149 ? 9.160 12.848 -0.535 1.00 82.06 149 PRO A O 1
ATOM 1179 N N . GLU A 1 150 ? 10.134 14.709 0.218 1.00 84.06 150 GLU A N 1
ATOM 1180 C CA . GLU A 1 150 ? 9.445 15.591 -0.725 1.00 84.06 150 GLU A CA 1
ATOM 1181 C C . GLU A 1 150 ? 9.842 15.337 -2.184 1.00 84.06 150 GLU A C 1
ATOM 1183 O O . GLU A 1 150 ? 8.980 15.371 -3.065 1.00 84.06 150 GLU A O 1
ATOM 1188 N N . VAL A 1 151 ? 11.127 15.101 -2.452 1.00 88.19 151 VAL A N 1
ATOM 1189 C CA . VAL A 1 151 ? 11.599 14.833 -3.817 1.00 88.19 151 VAL A CA 1
ATOM 1190 C C . VAL A 1 151 ? 11.094 13.467 -4.277 1.00 88.19 151 VAL A C 1
ATOM 1192 O O . VAL A 1 151 ? 10.508 13.384 -5.360 1.00 88.19 151 VAL A O 1
ATOM 1195 N N . ARG A 1 152 ? 11.194 12.448 -3.409 1.00 90.19 152 ARG A N 1
ATOM 1196 C CA . ARG A 1 152 ? 10.641 11.103 -3.643 1.00 90.19 152 ARG A CA 1
ATOM 1197 C C . ARG A 1 152 ? 9.144 11.170 -3.963 1.00 90.19 152 ARG A C 1
ATOM 1199 O O . ARG A 1 152 ? 8.733 10.764 -5.047 1.00 90.19 152 ARG A O 1
ATOM 1206 N N . ASN A 1 153 ? 8.346 11.824 -3.114 1.00 90.62 153 ASN A N 1
ATOM 1207 C CA . ASN A 1 153 ? 6.898 11.985 -3.310 1.00 90.62 153 ASN A CA 1
ATOM 1208 C C . ASN A 1 153 ? 6.539 12.648 -4.649 1.00 90.62 153 ASN A C 1
ATOM 1210 O O . ASN A 1 153 ? 5.632 12.188 -5.344 1.00 90.62 153 ASN A O 1
ATOM 1214 N N . LYS A 1 154 ? 7.260 13.707 -5.044 1.00 91.44 154 LYS A N 1
ATOM 1215 C CA . LYS A 1 154 ? 7.057 14.381 -6.340 1.00 91.44 154 LYS A CA 1
ATOM 1216 C C . LYS A 1 154 ? 7.392 13.476 -7.519 1.00 91.44 154 LYS A C 1
ATOM 1218 O O . LYS A 1 154 ? 6.682 13.487 -8.525 1.00 91.44 154 LYS A O 1
ATOM 1223 N N . ALA A 1 155 ? 8.475 12.710 -7.428 1.00 92.69 155 ALA A N 1
ATOM 1224 C CA . ALA A 1 155 ? 8.856 11.778 -8.481 1.00 92.69 155 ALA A CA 1
ATOM 1225 C C . ALA A 1 155 ? 7.831 10.642 -8.622 1.00 92.69 155 ALA A C 1
ATOM 1227 O O . ALA A 1 155 ? 7.367 10.375 -9.734 1.00 92.69 155 ALA A O 1
ATOM 1228 N N . TRP A 1 156 ? 7.408 10.050 -7.502 1.00 94.69 156 TRP A N 1
ATOM 1229 C CA . TRP A 1 156 ? 6.396 8.993 -7.475 1.00 94.69 156 TRP A CA 1
ATOM 1230 C C . TRP A 1 156 ? 5.064 9.479 -8.039 1.00 94.69 156 TRP A C 1
ATOM 1232 O O . TRP A 1 156 ? 4.484 8.816 -8.897 1.00 94.69 156 TRP A O 1
ATOM 1242 N N . ALA A 1 157 ? 4.602 10.666 -7.633 1.00 94.00 157 ALA A N 1
ATOM 1243 C CA . ALA A 1 157 ? 3.341 11.229 -8.110 1.00 94.00 157 ALA A CA 1
ATOM 1244 C C . ALA A 1 157 ? 3.344 11.427 -9.633 1.00 94.00 157 ALA A C 1
ATOM 1246 O O . ALA A 1 157 ? 2.390 11.042 -10.310 1.00 94.00 157 ALA A O 1
ATOM 1247 N N . ARG A 1 158 ? 4.450 11.931 -10.199 1.00 94.50 158 ARG A N 1
ATOM 1248 C CA . ARG A 1 158 ? 4.611 12.071 -11.656 1.00 94.50 158 ARG A CA 1
ATOM 1249 C C . ARG A 1 158 ? 4.596 10.728 -12.378 1.00 94.50 158 ARG A C 1
ATOM 1251 O O . ARG A 1 158 ? 4.017 10.636 -13.461 1.00 94.50 158 ARG A O 1
ATOM 1258 N N . LEU A 1 159 ? 5.242 9.703 -11.821 1.00 95.19 159 LEU A N 1
ATOM 1259 C CA . LEU A 1 159 ? 5.248 8.362 -12.406 1.00 95.19 159 LEU A CA 1
ATOM 1260 C C . LEU A 1 159 ? 3.839 7.757 -12.399 1.00 95.19 159 LEU A C 1
ATOM 1262 O O . LEU A 1 159 ? 3.348 7.315 -13.438 1.00 95.19 159 LEU A O 1
ATOM 1266 N N . LEU A 1 160 ? 3.161 7.815 -11.254 1.00 95.44 160 LEU A N 1
ATOM 1267 C CA . LEU A 1 160 ? 1.796 7.319 -11.081 1.00 95.44 160 LEU A CA 1
ATOM 1268 C C . LEU A 1 160 ? 0.805 8.061 -11.985 1.00 95.44 160 LEU A C 1
ATOM 1270 O O . LEU A 1 160 ? -0.066 7.429 -12.581 1.00 95.44 160 LEU A O 1
ATOM 1274 N N . ALA A 1 161 ? 0.987 9.370 -12.178 1.00 93.94 161 ALA A N 1
ATOM 1275 C CA . ALA A 1 161 ? 0.173 10.154 -13.098 1.00 93.94 161 ALA A CA 1
ATOM 1276 C C . ALA A 1 161 ? 0.296 9.692 -14.552 1.00 93.94 161 ALA A C 1
ATOM 1278 O O . ALA A 1 161 ? -0.706 9.637 -15.263 1.00 93.94 161 ALA A O 1
ATOM 1279 N N . ARG A 1 162 ? 1.493 9.285 -14.994 1.00 93.00 162 ARG A N 1
ATOM 1280 C CA . ARG A 1 162 ? 1.682 8.716 -16.338 1.00 93.00 162 ARG A CA 1
ATOM 1281 C C . ARG A 1 162 ? 0.938 7.392 -16.500 1.00 93.00 162 ARG A C 1
ATOM 1283 O O . ARG A 1 162 ? 0.339 7.173 -17.547 1.00 93.00 162 ARG A O 1
ATOM 1290 N N . ILE A 1 163 ? 0.923 6.548 -15.470 1.00 92.31 163 ILE A N 1
ATOM 1291 C CA . ILE A 1 163 ? 0.205 5.260 -15.480 1.00 92.31 163 ILE A CA 1
ATOM 1292 C C . ILE A 1 163 ? -1.319 5.477 -15.480 1.00 92.31 163 ILE A C 1
ATOM 1294 O O . ILE A 1 163 ? -2.049 4.783 -16.192 1.00 92.31 163 ILE A O 1
ATOM 1298 N N . GLN A 1 164 ? -1.793 6.472 -14.725 1.00 87.25 164 GLN A N 1
ATOM 1299 C CA . GLN A 1 164 ? -3.207 6.850 -14.620 1.00 87.25 164 GLN A CA 1
ATOM 1300 C C . GLN A 1 164 ? -3.790 7.503 -15.881 1.00 87.25 164 GLN A C 1
ATOM 1302 O O . GLN A 1 164 ? -5.007 7.597 -16.004 1.00 87.25 164 GLN A O 1
ATOM 1307 N N . THR A 1 165 ? -2.968 7.913 -16.856 1.00 78.44 165 THR A N 1
ATOM 1308 C CA . THR A 1 165 ? -3.492 8.401 -18.150 1.00 78.44 165 THR A CA 1
ATOM 1309 C C . THR A 1 165 ? -4.361 7.364 -18.870 1.00 78.44 165 THR A C 1
ATOM 1311 O O . THR A 1 165 ? -5.223 7.731 -19.669 1.00 78.44 165 THR A O 1
ATOM 1314 N N . ASN A 1 166 ? -4.193 6.078 -18.550 1.00 72.00 166 ASN A N 1
ATOM 1315 C CA . ASN A 1 166 ? -5.146 5.042 -18.905 1.00 72.00 166 ASN A CA 1
ATOM 1316 C C . ASN A 1 166 ? -6.250 4.961 -17.835 1.00 72.00 166 ASN A C 1
ATOM 1318 O O . ASN A 1 166 ? -6.015 4.450 -16.744 1.00 72.00 166 ASN A O 1
ATOM 1322 N N . GLN A 1 167 ? -7.462 5.426 -18.158 1.00 67.56 167 GLN A N 1
ATOM 1323 C CA . GLN A 1 167 ? -8.599 5.494 -17.223 1.00 67.56 167 GLN A CA 1
ATOM 1324 C C . GLN A 1 167 ? -9.043 4.132 -16.655 1.00 67.56 167 GLN A C 1
ATOM 1326 O O . GLN A 1 167 ? -9.796 4.099 -15.684 1.00 67.56 167 GLN A O 1
ATOM 1331 N N . SER A 1 168 ? -8.598 3.009 -17.231 1.00 76.81 168 SER A N 1
ATOM 1332 C CA . SER A 1 168 ? -8.843 1.675 -16.668 1.00 76.81 168 SER A CA 1
ATOM 1333 C C . SER A 1 168 ? -7.840 1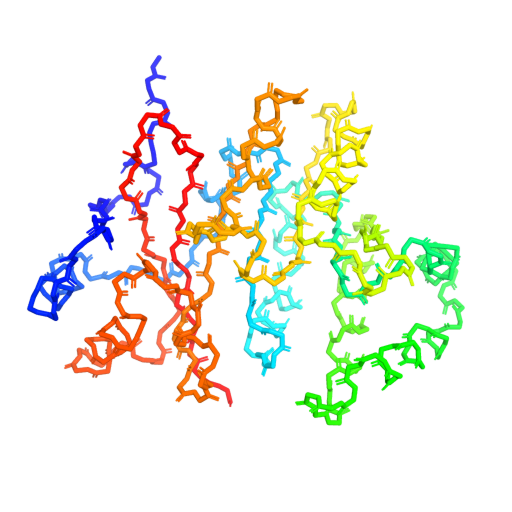.274 -15.582 1.00 76.81 168 SER A C 1
ATOM 1335 O O . SER A 1 168 ? -8.024 0.244 -14.936 1.00 76.81 168 SER A O 1
ATOM 1337 N N . SER A 1 169 ? -6.753 2.029 -15.406 1.00 86.12 169 SER A N 1
ATOM 1338 C CA . SER A 1 169 ? -5.722 1.719 -14.423 1.00 86.12 169 SER A CA 1
ATOM 1339 C C . SER A 1 169 ? -6.202 2.072 -13.024 1.00 86.12 169 SER A C 1
ATOM 1341 O O . SER A 1 169 ? -6.515 3.217 -12.712 1.00 86.12 169 SER A O 1
ATOM 1343 N N . LYS A 1 170 ? -6.160 1.087 -12.138 1.00 93.81 170 LYS A N 1
ATOM 1344 C CA . LYS A 1 170 ? -6.298 1.279 -10.698 1.00 93.81 170 LYS A CA 1
ATOM 1345 C C . LYS A 1 170 ? -5.074 0.723 -9.993 1.00 93.81 170 LYS A C 1
ATOM 1347 O O . LYS A 1 170 ? -4.662 -0.403 -10.294 1.00 93.81 170 LYS A O 1
ATOM 1352 N N . ILE A 1 171 ? -4.475 1.523 -9.121 1.00 96.44 171 ILE A N 1
ATOM 1353 C CA . ILE A 1 171 ? -3.125 1.283 -8.606 1.00 96.44 171 ILE A CA 1
ATOM 1354 C C . ILE A 1 171 ? -3.182 1.122 -7.091 1.00 96.44 171 ILE A C 1
ATOM 1356 O O . ILE A 1 171 ? -3.688 2.002 -6.397 1.00 96.44 171 ILE A O 1
ATOM 1360 N N . LEU A 1 172 ? -2.634 0.018 -6.591 1.00 97.38 172 LEU A N 1
ATOM 1361 C CA . LEU A 1 172 ? -2.261 -0.136 -5.191 1.00 97.38 172 LEU A CA 1
ATOM 1362 C C . LEU A 1 172 ? -0.797 0.285 -5.043 1.00 97.38 172 LEU A C 1
ATOM 1364 O O . LEU A 1 172 ? 0.066 -0.257 -5.727 1.00 97.38 172 LEU A O 1
ATOM 1368 N N . VAL A 1 173 ? -0.528 1.249 -4.173 1.00 97.00 173 VAL A N 1
ATOM 1369 C CA . VAL A 1 173 ? 0.808 1.747 -3.845 1.00 97.00 173 VAL A CA 1
ATOM 1370 C C . VAL A 1 173 ? 1.174 1.265 -2.449 1.00 97.00 173 VAL A C 1
ATOM 1372 O O . VAL A 1 173 ? 0.467 1.581 -1.500 1.00 97.00 173 VAL A O 1
ATOM 1375 N N . TYR A 1 174 ? 2.269 0.528 -2.321 1.00 97.06 174 TYR A N 1
ATOM 1376 C CA . TYR A 1 174 ? 2.810 0.050 -1.053 1.00 97.06 174 TYR A CA 1
ATOM 1377 C C . TYR A 1 174 ? 4.044 0.868 -0.672 1.00 97.06 174 TYR A C 1
ATOM 1379 O O . TYR A 1 174 ? 5.064 0.808 -1.365 1.00 97.06 174 TYR A O 1
ATOM 1387 N N . CYS A 1 175 ? 3.952 1.639 0.407 1.00 92.81 175 CYS A N 1
ATOM 1388 C CA . CYS A 1 175 ? 5.011 2.543 0.852 1.00 92.81 175 CYS A CA 1
ATOM 1389 C C . CYS A 1 175 ? 5.024 2.682 2.376 1.00 92.81 175 CYS A C 1
ATOM 1391 O O . CYS A 1 175 ? 4.062 2.335 3.055 1.00 92.81 175 CYS A O 1
ATOM 1393 N N . GLY A 1 176 ? 6.093 3.244 2.925 1.00 87.88 176 GLY A N 1
ATOM 1394 C CA . GLY A 1 176 ? 6.196 3.587 4.329 1.00 87.88 176 GLY A CA 1
ATOM 1395 C C . GLY A 1 176 ? 5.112 4.584 4.736 1.00 87.88 176 GLY A C 1
ATOM 1396 O O . GLY A 1 176 ? 4.804 5.533 4.011 1.00 87.88 176 GLY A O 1
ATOM 1397 N N . ALA A 1 177 ? 4.558 4.419 5.936 1.00 81.94 177 ALA A N 1
ATOM 1398 C CA . ALA A 1 177 ? 3.524 5.289 6.497 1.00 81.94 177 ALA A CA 1
ATOM 1399 C C . ALA A 1 177 ? 3.966 6.764 6.562 1.00 81.94 177 ALA A C 1
ATOM 1401 O O . ALA A 1 177 ? 3.145 7.677 6.474 1.00 81.94 177 ALA A O 1
ATOM 1402 N N . GLY A 1 178 ? 5.278 7.013 6.623 1.00 78.19 178 GLY A N 1
ATOM 1403 C CA . GLY A 1 178 ? 5.866 8.346 6.499 1.00 78.19 178 GLY A CA 1
ATOM 1404 C C . GLY A 1 178 ? 5.616 9.035 5.151 1.00 78.19 178 GLY A C 1
ATOM 1405 O O . GLY A 1 178 ? 5.836 10.230 5.045 1.00 78.19 178 GLY A O 1
ATOM 1406 N N . HIS A 1 179 ? 5.140 8.355 4.113 1.00 84.06 179 HIS A N 1
ATOM 1407 C CA . HIS A 1 179 ? 4.808 8.997 2.836 1.00 84.06 179 HIS A CA 1
ATOM 1408 C C . HIS A 1 179 ? 3.342 9.408 2.731 1.00 84.06 179 HIS A C 1
ATOM 1410 O O . HIS A 1 179 ? 3.006 10.290 1.943 1.00 84.06 179 HIS A O 1
ATOM 1416 N N . ILE A 1 180 ? 2.479 8.787 3.531 1.00 80.56 180 ILE A N 1
ATOM 1417 C CA . ILE A 1 180 ? 1.028 8.991 3.473 1.00 80.56 180 ILE A CA 1
ATOM 1418 C C . ILE A 1 180 ? 0.503 9.717 4.710 1.00 80.56 180 ILE A C 1
ATOM 1420 O O . ILE A 1 180 ? -0.635 10.170 4.726 1.00 80.56 180 ILE A O 1
ATOM 1424 N N . GLY A 1 181 ? 1.336 9.818 5.749 1.00 65.94 181 GLY A N 1
ATOM 1425 C CA . GLY A 1 181 ? 0.935 10.333 7.039 1.00 65.94 181 GLY A CA 1
ATOM 1426 C C . GLY A 1 181 ? 0.882 11.859 7.127 1.00 65.94 181 GLY A C 1
ATOM 1427 O O . GLY A 1 181 ? 1.697 12.572 6.539 1.00 65.94 181 GLY A O 1
ATOM 1428 N N . HIS A 1 182 ? -0.005 12.387 7.968 1.00 54.53 182 HIS A N 1
ATOM 1429 C CA . HIS A 1 182 ? -0.089 13.812 8.302 1.00 54.53 182 HIS A CA 1
ATOM 1430 C C . HIS A 1 182 ? 0.967 14.249 9.330 1.00 54.53 182 HIS A C 1
ATOM 1432 O O . HIS A 1 182 ? 0.669 14.834 10.371 1.00 54.53 182 HIS A O 1
ATOM 1438 N N . SER A 1 183 ? 2.240 14.006 9.030 1.00 51.28 183 SER A N 1
ATOM 1439 C CA . SER A 1 183 ? 3.330 14.711 9.705 1.00 51.28 183 SER A CA 1
ATOM 1440 C C . SER A 1 183 ? 3.659 16.003 8.950 1.00 51.28 183 SER A C 1
ATOM 1442 O O . SER A 1 183 ? 3.449 16.104 7.739 1.00 51.28 183 SER A O 1
ATOM 1444 N N . GLN A 1 184 ? 4.252 16.976 9.645 1.00 44.69 184 GLN A N 1
ATOM 1445 C CA . GLN A 1 184 ? 4.780 18.213 9.048 1.00 44.69 184 GLN A CA 1
ATOM 1446 C C . GLN A 1 184 ? 5.855 17.987 7.959 1.00 44.69 184 GLN A C 1
ATOM 1448 O O . GLN A 1 184 ? 6.251 18.933 7.284 1.00 44.69 184 GLN A O 1
ATOM 1453 N N . TYR A 1 185 ? 6.304 16.743 7.770 1.00 44.84 185 TYR A N 1
ATOM 1454 C CA . TYR A 1 185 ? 7.262 16.322 6.748 1.00 44.84 185 TYR A CA 1
ATOM 1455 C C . TYR A 1 185 ? 6.631 15.468 5.630 1.00 44.84 185 TYR A C 1
ATOM 1457 O O . TYR A 1 185 ? 7.287 15.207 4.624 1.00 44.84 185 TYR A O 1
ATOM 1465 N N . CYS A 1 186 ? 5.376 15.033 5.792 1.00 52.47 186 CYS A N 1
ATOM 1466 C CA . CYS A 1 186 ? 4.846 13.834 5.130 1.00 52.47 186 CYS A CA 1
ATOM 1467 C C . CYS A 1 186 ? 3.509 14.044 4.396 1.00 52.47 186 CYS A C 1
ATOM 1469 O O . CYS A 1 186 ? 3.200 13.282 3.486 1.00 52.47 186 CYS A O 1
ATOM 1471 N N . SER A 1 187 ? 2.763 15.121 4.683 1.00 57.66 187 SER A N 1
ATOM 1472 C CA . SER A 1 187 ? 1.445 15.391 4.071 1.00 57.66 187 SER A CA 1
ATOM 1473 C C . SER A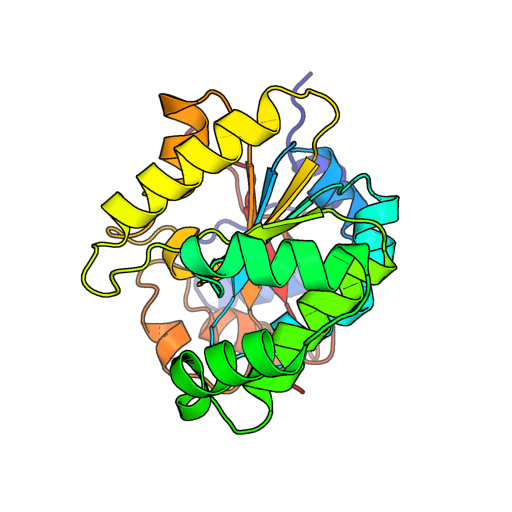 1 187 ? 1.461 15.613 2.549 1.00 57.66 187 SER A C 1
ATOM 1475 O O . SER A 1 187 ? 0.415 15.769 1.930 1.00 57.66 187 SER A O 1
ATOM 1477 N N . LYS A 1 188 ? 2.638 15.646 1.918 1.00 72.75 188 LYS A N 1
ATOM 1478 C CA . LYS A 1 188 ? 2.785 16.109 0.538 1.00 72.75 188 LYS A CA 1
ATOM 1479 C C . LYS A 1 188 ? 2.408 15.078 -0.519 1.00 72.75 188 LYS A C 1
ATOM 1481 O O . LYS A 1 188 ? 2.136 15.505 -1.626 1.00 72.75 188 LYS A O 1
ATOM 1486 N N . PHE A 1 189 ? 2.402 13.767 -0.260 1.00 86.38 189 PHE A N 1
ATOM 1487 C CA . PHE A 1 189 ? 2.224 12.819 -1.371 1.00 86.38 189 PHE A CA 1
ATOM 1488 C C . PHE A 1 189 ? 0.803 12.831 -1.947 1.00 86.38 189 PHE A C 1
ATOM 1490 O O . PHE A 1 189 ? 0.620 12.973 -3.156 1.00 86.38 189 PHE A O 1
ATOM 1497 N N . GLN A 1 190 ? -0.211 12.750 -1.084 1.00 84.94 190 GLN A N 1
ATOM 1498 C CA . GLN A 1 190 ? -1.610 12.858 -1.507 1.00 84.94 190 GLN A CA 1
ATOM 1499 C C . GLN A 1 190 ? -1.937 14.241 -2.060 1.00 84.94 190 GLN A C 1
ATOM 1501 O O . GLN A 1 190 ? -2.625 14.347 -3.076 1.00 84.94 190 GLN A O 1
ATOM 1506 N N . ASP A 1 191 ? -1.411 15.287 -1.422 1.00 83.88 191 ASP A N 1
ATOM 1507 C CA . ASP A 1 191 ? -1.556 16.661 -1.891 1.00 83.88 191 ASP A CA 1
ATOM 1508 C C . ASP A 1 191 ? -0.911 16.849 -3.268 1.00 83.88 191 ASP A C 1
ATOM 1510 O O . ASP A 1 191 ? -1.493 17.498 -4.128 1.00 83.88 191 ASP A O 1
ATOM 1514 N N . GLU A 1 192 ? 0.253 16.252 -3.520 1.00 88.62 192 GLU A N 1
ATOM 1515 C CA . GLU A 1 192 ? 0.930 16.284 -4.818 1.00 88.62 192 GLU A CA 1
ATOM 1516 C C . GLU A 1 192 ? 0.088 15.583 -5.893 1.00 88.62 192 GLU A C 1
ATOM 1518 O O . GLU A 1 192 ? -0.153 16.150 -6.960 1.00 88.62 192 GLU A O 1
ATOM 1523 N N . LEU A 1 193 ? -0.427 14.381 -5.604 1.00 89.81 193 LEU A N 1
ATOM 1524 C CA . LEU A 1 193 ? -1.316 13.644 -6.511 1.00 89.81 193 LEU A CA 1
ATOM 1525 C C . LEU A 1 193 ? -2.573 14.457 -6.856 1.00 89.81 193 LEU A C 1
ATOM 1527 O O . LEU A 1 193 ? -2.922 14.597 -8.030 1.00 89.81 193 LEU A O 1
ATOM 1531 N N . LYS A 1 194 ? -3.235 15.034 -5.850 1.00 87.75 194 LYS A N 1
ATOM 1532 C CA . LYS A 1 194 ? -4.483 15.783 -6.033 1.00 87.75 194 LYS A CA 1
ATOM 1533 C C . LYS A 1 194 ? -4.246 17.145 -6.681 1.00 87.75 194 LYS A C 1
ATOM 1535 O O . LYS A 1 194 ? -4.862 17.450 -7.698 1.00 87.75 194 LYS A O 1
ATOM 1540 N N . ASN A 1 195 ? -3.368 17.960 -6.107 1.00 87.75 195 ASN A N 1
ATOM 1541 C CA . ASN A 1 195 ? -3.231 19.372 -6.464 1.00 87.75 195 ASN A CA 1
ATOM 1542 C C . ASN A 1 195 ? -2.438 19.573 -7.760 1.00 87.75 195 ASN A C 1
ATOM 1544 O O . ASN A 1 195 ? -2.753 20.493 -8.511 1.00 87.75 195 ASN A O 1
ATOM 1548 N N . ASN A 1 196 ? -1.453 18.713 -8.047 1.00 90.44 196 ASN A N 1
ATOM 1549 C CA . ASN A 1 196 ? -0.597 18.867 -9.229 1.00 90.44 196 ASN A CA 1
ATOM 1550 C C . ASN A 1 196 ? -0.955 17.908 -10.368 1.00 90.44 196 ASN A C 1
ATOM 1552 O O . ASN A 1 196 ? -0.624 18.188 -11.522 1.00 90.44 196 ASN A O 1
ATOM 1556 N N . HIS A 1 197 ? -1.643 16.801 -10.074 1.00 90.69 197 HIS A N 1
ATOM 1557 C CA . HIS A 1 197 ? -2.004 15.802 -11.084 1.00 90.69 197 HIS A CA 1
ATOM 1558 C C . HIS A 1 197 ? -3.508 15.525 -11.198 1.00 90.69 197 HIS A C 1
ATOM 1560 O O . HIS A 1 197 ? -3.913 14.820 -12.119 1.00 90.69 197 HIS A O 1
ATOM 1566 N N . GLY A 1 198 ? -4.350 16.087 -10.322 1.00 89.31 198 GLY A N 1
ATOM 1567 C CA . GLY A 1 198 ? -5.801 15.871 -10.355 1.00 89.31 198 GLY A CA 1
ATOM 1568 C C . GLY A 1 198 ? -6.221 14.438 -10.013 1.00 89.31 198 GLY A C 1
ATOM 1569 O O . GLY A 1 198 ? -7.328 14.027 -10.356 1.00 89.31 198 GLY A O 1
ATOM 1570 N N . ILE A 1 199 ? -5.346 13.663 -9.367 1.00 88.38 199 ILE A N 1
ATOM 1571 C CA . ILE A 1 199 ? -5.568 12.248 -9.063 1.00 88.38 199 ILE A CA 1
ATOM 1572 C C . ILE A 1 199 ? -6.080 12.128 -7.637 1.00 88.38 199 ILE A C 1
ATOM 1574 O O . ILE A 1 199 ? -5.407 12.502 -6.677 1.00 88.38 199 ILE A O 1
ATOM 1578 N N . LEU A 1 200 ? -7.277 11.567 -7.501 1.00 87.38 200 LEU A N 1
ATOM 1579 C CA . LEU A 1 200 ? -7.813 11.198 -6.200 1.00 87.38 200 LEU A CA 1
ATOM 1580 C C . LEU A 1 200 ? -7.088 9.959 -5.680 1.00 87.38 200 LEU A C 1
ATOM 1582 O O . LEU A 1 200 ? -6.841 9.008 -6.425 1.00 87.38 200 LEU A O 1
ATOM 1586 N N . SER A 1 201 ? -6.783 9.967 -4.389 1.00 88.25 201 SER A N 1
ATOM 1587 C CA . SER A 1 201 ? -6.210 8.820 -3.696 1.00 88.25 201 SER A CA 1
ATOM 1588 C C . SER A 1 201 ? -7.018 8.486 -2.446 1.00 88.25 201 SER A C 1
ATOM 1590 O O . SER A 1 201 ? -7.767 9.320 -1.942 1.00 88.25 201 SER A O 1
ATOM 1592 N N . GLN A 1 202 ? -6.876 7.259 -1.965 1.00 87.50 202 GLN A N 1
ATOM 1593 C CA . GLN A 1 202 ? -7.345 6.809 -0.657 1.00 87.50 202 GLN A CA 1
ATOM 1594 C C . GLN A 1 202 ? -6.129 6.320 0.118 1.00 87.50 202 GLN A C 1
ATOM 1596 O O . GLN A 1 202 ? -5.393 5.491 -0.408 1.00 87.50 202 GLN A O 1
ATOM 1601 N N . SER A 1 203 ? -5.946 6.773 1.354 1.00 87.06 203 SER A N 1
ATOM 1602 C CA . SER A 1 203 ? -4.895 6.254 2.236 1.00 87.06 203 SER A CA 1
ATOM 1603 C C . SER A 1 203 ? -5.438 5.212 3.201 1.00 87.06 203 SER A C 1
ATOM 1605 O O . SER A 1 203 ? -6.550 5.347 3.720 1.00 87.06 203 SER A O 1
ATOM 1607 N N . ILE A 1 204 ? -4.630 4.186 3.439 1.00 87.69 204 ILE A N 1
ATOM 1608 C CA . ILE A 1 204 ? -4.804 3.154 4.455 1.00 87.69 204 ILE A CA 1
ATOM 1609 C C . ILE A 1 204 ? -3.527 3.165 5.289 1.00 87.69 204 ILE A C 1
ATOM 1611 O O . ILE A 1 204 ? -2.467 2.804 4.782 1.00 87.69 204 ILE A O 1
ATOM 1615 N N . SER A 1 205 ? -3.631 3.579 6.547 1.00 85.38 205 SER A N 1
ATOM 1616 C CA . SER A 1 205 ? -2.518 3.532 7.498 1.00 85.38 205 SER A CA 1
ATOM 1617 C C . SER A 1 205 ? -2.681 2.322 8.414 1.00 85.38 205 SER A C 1
ATOM 1619 O O . SER A 1 205 ? -3.742 2.132 9.013 1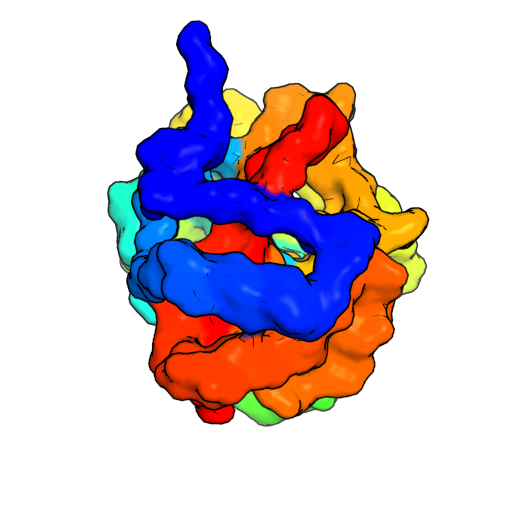.00 85.38 205 SER A O 1
ATOM 1621 N N . ILE A 1 206 ? -1.640 1.497 8.513 1.00 84.31 206 ILE A N 1
ATOM 1622 C CA . ILE A 1 206 ? -1.654 0.300 9.361 1.00 84.31 206 ILE A CA 1
ATOM 1623 C C . ILE A 1 206 ? -1.419 0.666 10.826 1.00 84.31 206 ILE A C 1
ATOM 1625 O O . ILE A 1 206 ? -0.551 1.477 11.148 1.00 84.31 206 ILE A O 1
ATOM 1629 N N . ILE A 1 207 ? -2.197 0.038 11.704 1.00 78.81 207 ILE A N 1
ATOM 1630 C CA . ILE A 1 207 ? -2.090 0.106 13.165 1.00 78.81 207 ILE A CA 1
ATOM 1631 C C . ILE A 1 207 ? -2.277 -1.306 13.754 1.00 78.81 207 ILE A C 1
ATOM 1633 O O . ILE A 1 207 ? -2.697 -2.213 13.037 1.00 78.81 207 ILE A O 1
ATOM 1637 N N . GLY A 1 208 ? -2.027 -1.497 15.054 1.00 68.06 208 GLY A N 1
ATOM 1638 C CA . GLY A 1 208 ? -2.289 -2.785 15.728 1.00 68.06 208 GLY A CA 1
ATOM 1639 C C . GLY A 1 208 ? -1.048 -3.642 16.010 1.00 68.06 208 GLY A C 1
ATOM 1640 O O . GLY A 1 208 ? -1.125 -4.635 16.722 1.00 68.06 208 GLY A O 1
ATOM 1641 N N . GLU A 1 209 ? 0.119 -3.262 15.489 1.00 66.62 209 GLU A N 1
ATOM 1642 C CA . GLU A 1 209 ? 1.340 -4.058 15.637 1.00 66.62 209 GLU A CA 1
ATOM 1643 C C . GLU A 1 209 ? 2.055 -3.725 16.952 1.00 66.62 209 GLU A C 1
ATOM 1645 O O . GLU A 1 209 ? 2.553 -2.615 17.136 1.00 66.62 209 GLU A O 1
ATOM 1650 N N . HIS A 1 210 ? 2.096 -4.693 17.873 1.00 51.69 210 HIS A N 1
ATOM 1651 C CA . HIS A 1 210 ? 2.485 -4.490 19.276 1.00 51.69 210 HIS A CA 1
ATOM 1652 C C . HIS A 1 210 ? 3.956 -4.116 19.532 1.00 51.69 210 HIS A C 1
ATOM 1654 O O . HIS A 1 210 ? 4.306 -3.878 20.684 1.00 51.69 210 HIS A O 1
ATOM 1660 N N . ASP A 1 211 ? 4.828 -4.031 18.523 1.00 44.19 211 ASP A N 1
ATOM 1661 C CA . ASP A 1 211 ? 6.268 -4.056 18.801 1.00 44.19 211 ASP A CA 1
ATOM 1662 C C . ASP A 1 211 ? 7.132 -3.201 17.863 1.00 44.19 211 ASP A C 1
ATOM 1664 O O . ASP A 1 211 ? 8.123 -3.673 17.298 1.00 44.19 211 ASP A O 1
ATOM 1668 N N . HIS A 1 212 ? 6.825 -1.901 17.702 1.00 45.91 212 HIS A N 1
ATOM 1669 C CA . HIS A 1 212 ? 7.866 -1.019 17.165 1.00 45.91 212 HIS A CA 1
ATOM 1670 C C . HIS A 1 212 ? 7.938 0.429 17.690 1.00 45.91 2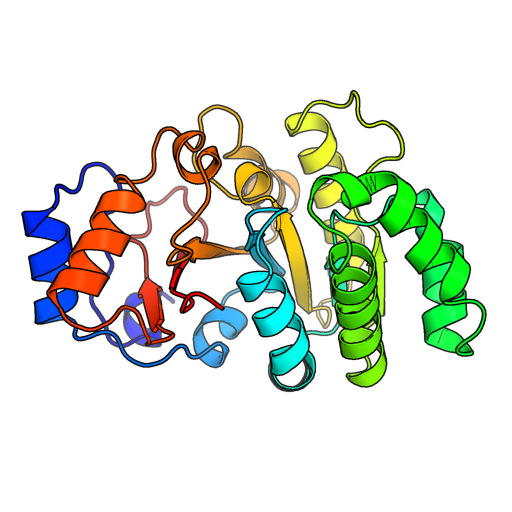12 HIS A C 1
ATOM 1672 O O . HIS A 1 212 ? 7.003 1.214 17.518 1.00 45.91 212 HIS A O 1
ATOM 1678 N N . PRO A 1 213 ? 9.116 0.885 18.183 1.00 41.62 213 PRO A N 1
ATOM 1679 C CA . PRO A 1 213 ? 9.342 2.265 18.634 1.00 41.62 213 PRO A CA 1
ATOM 1680 C C . PRO A 1 213 ? 9.214 3.337 17.535 1.00 41.62 213 PRO A C 1
ATOM 1682 O O . PRO A 1 213 ? 9.271 4.524 17.842 1.00 41.62 213 PRO A O 1
ATOM 1685 N N . VAL A 1 214 ? 9.029 2.958 16.264 1.00 40.22 214 VAL A N 1
ATOM 1686 C CA . VAL A 1 214 ? 8.900 3.896 15.127 1.00 40.22 214 VAL A CA 1
ATOM 1687 C C . VAL A 1 214 ? 7.452 4.347 14.910 1.00 40.22 214 VAL A C 1
ATOM 1689 O O . VAL A 1 214 ? 7.246 5.443 14.392 1.00 40.22 214 VAL A O 1
ATOM 1692 N N . CYS A 1 215 ? 6.452 3.621 15.432 1.00 40.16 215 CYS A N 1
ATOM 1693 C CA . CYS A 1 215 ? 5.086 4.152 15.555 1.00 40.16 215 CYS A CA 1
ATOM 1694 C C . CYS A 1 215 ? 5.031 5.422 16.429 1.00 40.16 215 CYS A C 1
ATOM 1696 O O . CYS A 1 215 ? 4.105 6.217 16.298 1.00 40.16 215 CYS A O 1
ATOM 1698 N N . ARG A 1 216 ? 6.079 5.690 17.228 1.00 40.44 216 ARG A N 1
ATOM 1699 C CA . ARG A 1 216 ? 6.257 6.930 18.005 1.00 40.44 216 ARG A CA 1
ATOM 1700 C C . ARG A 1 216 ? 6.763 8.127 17.188 1.00 40.44 216 ARG A C 1
ATOM 1702 O O . ARG A 1 216 ? 6.781 9.241 17.702 1.00 40.44 216 ARG A O 1
ATOM 1709 N N . ILE A 1 217 ? 7.223 7.918 15.948 1.00 38.69 217 ILE A N 1
ATOM 1710 C CA . ILE A 1 217 ? 7.872 8.954 15.119 1.00 38.69 217 ILE A CA 1
ATOM 1711 C C . ILE A 1 217 ? 6.869 9.652 14.187 1.00 38.69 217 ILE A C 1
ATOM 1713 O O . ILE A 1 217 ? 7.214 10.654 13.564 1.00 38.69 217 ILE A O 1
ATOM 1717 N N . VAL A 1 218 ? 5.608 9.209 14.118 1.00 42.62 218 VAL A N 1
ATOM 1718 C CA . VAL A 1 218 ? 4.571 9.932 13.368 1.00 42.62 218 VAL A CA 1
ATOM 1719 C C . VAL A 1 218 ? 3.907 10.956 14.303 1.00 42.62 218 VAL A C 1
ATOM 1721 O O . VAL A 1 218 ? 3.000 10.603 15.051 1.00 42.62 218 VAL A O 1
ATOM 1724 N N . PRO A 1 219 ? 4.338 12.233 14.327 1.00 34.72 219 PRO A N 1
ATOM 1725 C CA . PRO A 1 219 ? 4.184 13.110 15.491 1.00 34.72 219 PRO A CA 1
ATOM 1726 C C . PRO A 1 219 ? 2.794 13.748 15.641 1.00 34.72 219 PRO A C 1
ATOM 1728 O O . PRO A 1 219 ? 2.671 14.769 16.313 1.00 34.72 219 PRO A O 1
ATOM 1731 N N . ARG A 1 220 ? 1.760 13.242 14.961 1.00 41.53 220 ARG A N 1
ATOM 1732 C CA . ARG A 1 220 ? 0.437 13.894 14.921 1.00 41.53 220 ARG A CA 1
ATOM 1733 C C . ARG A 1 220 ? -0.764 12.966 14.843 1.00 41.53 220 ARG A C 1
ATOM 1735 O O . ARG A 1 220 ? -1.880 13.472 14.834 1.00 41.53 220 ARG A O 1
ATOM 1742 N N . TYR A 1 221 ? -0.563 11.656 14.808 1.00 43.94 221 TYR A N 1
ATOM 1743 C CA . TYR A 1 221 ? -1.689 10.765 15.033 1.00 43.94 221 TYR A CA 1
ATOM 1744 C C . TYR A 1 221 ? -1.942 10.707 16.531 1.00 43.94 221 TYR A C 1
ATOM 1746 O O . TYR A 1 221 ? -0.986 10.602 17.305 1.00 43.94 221 TYR A O 1
ATOM 1754 N N . SER A 1 222 ? -3.206 10.838 16.942 1.00 45.94 222 SER A N 1
ATOM 1755 C CA . SER A 1 222 ? -3.643 10.413 18.273 1.00 45.94 222 SER A CA 1
ATOM 1756 C C . SER A 1 222 ? -2.968 9.077 18.544 1.00 45.94 222 SER A C 1
ATOM 1758 O O . SER A 1 222 ? -3.101 8.135 17.769 1.00 45.94 222 SER A O 1
ATOM 1760 N N . ASN A 1 223 ? -2.090 9.107 19.542 1.00 57.69 223 ASN A N 1
ATOM 1761 C CA . ASN A 1 223 ? -1.065 8.121 19.835 1.00 57.69 223 ASN A CA 1
ATOM 1762 C C . ASN A 1 223 ? -1.500 6.706 19.383 1.00 57.69 223 ASN A C 1
ATOM 1764 O O . ASN A 1 223 ? -2.447 6.194 19.977 1.00 57.69 223 ASN A O 1
ATOM 1768 N N . PRO A 1 224 ? -0.911 6.081 18.341 1.00 60.88 224 PRO A N 1
ATOM 1769 C CA . PRO A 1 224 ? -1.312 4.737 17.910 1.00 60.88 224 PRO A CA 1
ATOM 1770 C C . PRO A 1 224 ? -1.293 3.735 19.076 1.00 60.88 224 PRO A C 1
ATOM 1772 O O . PRO A 1 224 ? -2.103 2.812 19.100 1.00 60.88 224 PRO A O 1
ATOM 1775 N N . ASP A 1 225 ? -0.478 4.001 20.102 1.00 69.50 225 ASP A N 1
ATOM 1776 C CA . ASP A 1 225 ? -0.462 3.287 21.380 1.00 69.50 225 ASP A CA 1
ATOM 1777 C C . ASP A 1 225 ? -1.799 3.380 22.146 1.00 69.50 225 ASP A C 1
ATOM 1779 O O . ASP A 1 225 ? -2.203 2.425 22.798 1.00 69.50 225 ASP A O 1
ATOM 1783 N N . ILE A 1 226 ? -2.513 4.511 22.087 1.00 78.25 226 ILE A N 1
ATOM 1784 C CA . ILE A 1 226 ? -3.842 4.677 22.697 1.00 78.25 226 ILE A CA 1
ATOM 1785 C C . ILE A 1 226 ? -4.869 3.799 21.987 1.00 78.25 226 ILE A C 1
ATOM 1787 O O . ILE A 1 226 ? -5.680 3.166 22.661 1.00 78.25 226 ILE A O 1
ATOM 1791 N N . LEU A 1 227 ? -4.853 3.765 20.652 1.00 79.69 227 LEU A N 1
ATOM 1792 C CA . LEU A 1 227 ? -5.823 2.969 19.908 1.00 79.69 227 LEU A CA 1
ATOM 1793 C C . LEU A 1 227 ? -5.544 1.475 20.016 1.00 79.69 227 LEU A C 1
ATOM 1795 O O . LEU A 1 227 ? -6.480 0.694 20.169 1.00 79.69 227 LEU A O 1
ATOM 1799 N N . LEU A 1 228 ? -4.265 1.103 20.034 1.00 78.94 228 LEU A N 1
ATOM 1800 C CA . LEU A 1 228 ? -3.817 -0.244 20.359 1.00 78.94 228 LEU A CA 1
ATOM 1801 C C . LEU A 1 228 ? -4.286 -0.659 21.756 1.00 78.94 228 LEU A C 1
ATOM 1803 O O . LEU A 1 228 ? -4.984 -1.656 21.897 1.00 78.94 228 LEU A O 1
ATOM 1807 N N . LYS A 1 229 ? -3.995 0.156 22.773 1.00 84.06 229 LYS A N 1
ATOM 1808 C CA . LYS A 1 229 ? -4.395 -0.119 24.155 1.00 84.06 229 LYS A CA 1
ATOM 1809 C C . LYS A 1 229 ? -5.914 -0.227 24.307 1.00 84.06 229 LYS A C 1
ATOM 1811 O O . LYS A 1 229 ? -6.412 -1.133 24.960 1.00 84.06 229 LYS A O 1
ATOM 1816 N N . ALA A 1 230 ? -6.672 0.681 23.697 1.00 88.19 230 ALA A N 1
ATOM 1817 C CA . ALA A 1 230 ? -8.130 0.618 23.732 1.00 88.19 230 ALA A CA 1
ATOM 1818 C C . ALA A 1 230 ? -8.670 -0.631 23.009 1.00 88.19 230 ALA A C 1
ATOM 1820 O O . ALA A 1 230 ? -9.669 -1.197 23.441 1.00 88.19 230 ALA A O 1
ATOM 1821 N N . SER A 1 231 ? -8.011 -1.078 21.934 1.00 87.69 231 SER A N 1
ATOM 1822 C CA . SER A 1 231 ? -8.317 -2.343 21.255 1.00 87.69 231 SER A CA 1
ATOM 1823 C C . SER A 1 231 ? -8.087 -3.541 22.187 1.00 87.69 231 SER A C 1
ATOM 1825 O O . SER A 1 231 ? -8.984 -4.370 22.336 1.00 87.69 231 SER A O 1
ATOM 1827 N N . GLU A 1 232 ? -6.945 -3.593 22.881 1.00 88.00 232 GLU A N 1
ATOM 1828 C CA . GLU A 1 232 ? -6.621 -4.624 23.883 1.00 88.00 232 GLU A CA 1
ATOM 1829 C C . GLU A 1 232 ? -7.643 -4.656 25.029 1.00 88.00 232 GLU A C 1
ATOM 1831 O O . GLU A 1 232 ? -8.192 -5.711 25.348 1.00 88.00 232 GLU A O 1
ATOM 1836 N N . ASP A 1 233 ? -7.954 -3.496 25.614 1.00 91.19 233 ASP A N 1
ATOM 1837 C CA . ASP A 1 233 ? -8.882 -3.379 26.746 1.00 91.19 233 ASP A CA 1
ATOM 1838 C C . ASP A 1 233 ? -10.321 -3.802 26.378 1.00 91.19 233 ASP A C 1
ATOM 1840 O O . ASP A 1 233 ? -11.121 -4.146 27.253 1.00 91.19 233 ASP A O 1
ATOM 1844 N N . LEU A 1 234 ? -10.655 -3.819 25.082 1.00 91.94 234 LEU A N 1
ATOM 1845 C CA . LEU A 1 234 ? -11.935 -4.292 24.547 1.00 91.94 234 LEU A CA 1
ATOM 1846 C C . LEU A 1 234 ? -11.890 -5.722 23.989 1.00 91.94 234 LEU A C 1
ATOM 1848 O O . LEU A 1 234 ? -12.918 -6.210 23.515 1.00 91.94 234 LEU A O 1
ATOM 1852 N N . GLY A 1 235 ? -10.741 -6.402 24.028 1.00 90.88 235 GLY A N 1
ATOM 1853 C CA . GLY A 1 235 ? -10.589 -7.743 23.461 1.00 90.88 235 GLY A CA 1
ATOM 1854 C C . GLY A 1 235 ? -10.634 -7.772 21.926 1.00 90.88 235 GLY A C 1
ATOM 1855 O O . GLY A 1 235 ? -11.094 -8.751 21.338 1.00 90.88 235 GLY A O 1
ATOM 1856 N N . LEU A 1 236 ? -10.235 -6.679 21.269 1.00 88.88 236 LEU A N 1
ATOM 1857 C CA . LEU A 1 236 ? -10.249 -6.510 19.813 1.00 88.88 236 LEU A CA 1
ATOM 1858 C C . LEU A 1 236 ? -8.870 -6.724 19.163 1.00 88.88 236 LEU A C 1
ATOM 1860 O O . LEU A 1 236 ? -8.781 -6.699 17.937 1.00 88.88 236 LEU A O 1
ATOM 1864 N N . GLN A 1 237 ? -7.813 -6.971 19.942 1.00 85.38 237 GLN A N 1
ATOM 1865 C CA . GLN A 1 237 ? -6.427 -7.077 19.464 1.00 85.38 237 GLN A CA 1
ATOM 1866 C C . GLN A 1 237 ? -6.202 -8.189 18.425 1.00 85.38 237 GLN A C 1
ATOM 1868 O O . GLN A 1 237 ? -5.371 -8.051 17.534 1.00 85.38 237 GLN A O 1
ATOM 1873 N N . ASP A 1 238 ? -6.995 -9.261 18.475 1.00 86.31 238 ASP A N 1
ATOM 1874 C CA . ASP A 1 238 ? -6.897 -10.379 17.526 1.00 86.31 238 ASP A CA 1
ATOM 1875 C C . ASP A 1 238 ? -7.762 -10.168 16.269 1.00 86.31 238 ASP A C 1
ATOM 1877 O O . ASP A 1 238 ? -7.848 -11.033 15.392 1.00 86.31 238 ASP A O 1
ATOM 1881 N N . ARG A 1 239 ? -8.452 -9.025 16.173 1.00 87.62 239 ARG A N 1
ATOM 1882 C CA . ARG A 1 239 ? -9.378 -8.725 15.080 1.00 87.62 239 ARG A CA 1
ATOM 1883 C C . ARG A 1 239 ? -8.729 -7.828 14.039 1.00 87.62 239 ARG A C 1
ATOM 1885 O O . ARG A 1 239 ? -8.031 -6.864 14.341 1.00 87.62 239 ARG A O 1
ATOM 1892 N N . ARG A 1 240 ? -9.060 -8.096 12.777 1.00 89.81 240 ARG A N 1
ATOM 1893 C CA . ARG A 1 240 ? -8.723 -7.228 11.648 1.00 89.81 240 ARG A CA 1
ATOM 1894 C C . ARG A 1 240 ? -9.900 -6.316 11.324 1.00 89.81 240 ARG A C 1
ATOM 1896 O O . ARG A 1 240 ? -10.904 -6.814 10.822 1.00 89.81 240 ARG A O 1
ATOM 1903 N N . PHE A 1 241 ? -9.784 -5.007 11.534 1.00 89.12 241 PHE A N 1
ATOM 1904 C CA . PHE A 1 241 ? -10.896 -4.069 11.328 1.00 89.12 241 PHE A CA 1
ATOM 1905 C C . PHE A 1 241 ? -10.457 -2.704 10.788 1.00 89.12 241 PHE A C 1
ATOM 1907 O O . PHE A 1 241 ? -9.284 -2.347 10.839 1.00 89.12 241 PHE A O 1
ATOM 1914 N N . VAL A 1 242 ? -11.415 -1.949 10.242 1.00 87.44 242 VAL A N 1
ATOM 1915 C CA . VAL A 1 242 ? -11.184 -0.625 9.643 1.00 87.44 242 VAL A CA 1
ATOM 1916 C C . VAL A 1 242 ? -11.825 0.463 10.497 1.00 87.44 242 VAL A C 1
ATOM 1918 O O . VAL A 1 242 ? -12.959 0.309 10.945 1.00 87.44 242 VAL A O 1
ATOM 1921 N N . ILE A 1 243 ? -11.114 1.577 10.668 1.00 85.62 243 ILE A N 1
ATOM 1922 C CA . ILE A 1 243 ? -11.626 2.806 11.279 1.00 85.62 243 ILE A CA 1
ATOM 1923 C C . ILE A 1 243 ? -11.618 3.906 10.212 1.00 85.62 243 ILE A C 1
ATOM 1925 O O . ILE A 1 243 ? -10.534 4.334 9.800 1.00 85.62 243 ILE A O 1
ATOM 1929 N N . PRO A 1 244 ? -12.784 4.372 9.736 1.00 83.06 244 PRO A N 1
ATOM 1930 C CA . PRO A 1 244 ? -12.839 5.521 8.845 1.00 83.06 244 PRO A CA 1
ATOM 1931 C C . PRO A 1 244 ? -12.462 6.796 9.601 1.00 83.06 244 PRO A C 1
ATOM 1933 O O . PRO A 1 244 ? -12.992 7.060 10.681 1.00 83.06 244 PRO A O 1
ATOM 1936 N N . LEU A 1 245 ? -11.558 7.593 9.035 1.00 78.62 245 LEU A N 1
ATOM 1937 C CA . LEU A 1 245 ? -11.157 8.863 9.630 1.00 78.62 245 LEU A CA 1
ATOM 1938 C C . LEU A 1 245 ? -12.016 10.003 9.114 1.00 78.62 245 LEU A C 1
ATOM 1940 O O . LEU A 1 245 ? -12.413 10.033 7.947 1.00 78.62 245 LEU A O 1
ATOM 1944 N N . LYS A 1 246 ? -12.245 10.974 9.995 1.00 75.19 246 LYS A N 1
ATOM 1945 C CA . LYS A 1 246 ? -13.017 12.166 9.686 1.00 75.19 246 LYS A CA 1
ATOM 1946 C C . LYS A 1 246 ? -12.376 12.955 8.559 1.00 75.19 246 LYS A C 1
ATOM 1948 O O . LYS A 1 246 ? -11.225 13.405 8.658 1.00 75.19 246 LYS A O 1
ATOM 1953 N N . GLN A 1 247 ? -13.140 13.147 7.486 1.00 67.56 247 GLN A N 1
ATOM 1954 C CA . GLN A 1 247 ? -12.677 13.934 6.353 1.00 67.56 247 GLN A CA 1
ATOM 1955 C C . GLN A 1 247 ? -12.599 15.413 6.734 1.00 67.56 247 GLN A C 1
ATOM 1957 O O . GLN A 1 247 ? -13.526 15.996 7.297 1.00 67.56 247 GLN A O 1
ATOM 1962 N N . THR A 1 248 ? -11.498 16.061 6.366 1.00 58.75 248 THR A N 1
ATOM 1963 C CA . THR A 1 248 ? -11.426 17.525 6.328 1.00 58.75 248 THR A CA 1
ATOM 1964 C C . THR A 1 248 ? -11.469 17.987 4.869 1.00 58.75 248 THR A C 1
ATOM 1966 O O . THR A 1 248 ? -11.107 17.218 3.981 1.00 58.75 248 THR A O 1
ATOM 1969 N N . PRO A 1 249 ? -11.887 19.229 4.564 1.00 52.19 249 PRO A N 1
ATOM 1970 C CA . PRO A 1 249 ? -12.005 19.712 3.180 1.00 52.19 249 PRO A CA 1
ATOM 1971 C C . PRO A 1 249 ? -10.716 19.603 2.344 1.00 52.19 249 PRO A C 1
ATOM 1973 O O . PRO A 1 249 ? -10.762 19.554 1.114 1.00 52.19 249 PRO A O 1
ATOM 1976 N N . SER A 1 250 ? -9.556 19.563 3.004 1.00 50.09 250 SER A N 1
ATOM 1977 C CA . SER A 1 250 ? -8.250 19.354 2.380 1.00 50.09 250 SER A CA 1
ATOM 1978 C C . SER A 1 250 ? -7.898 17.879 2.165 1.00 50.09 250 SER A C 1
ATOM 1980 O O . SER A 1 250 ? -7.064 17.590 1.312 1.00 50.09 250 SER A O 1
ATOM 1982 N N . ARG A 1 251 ? -8.529 16.946 2.886 1.00 57.16 251 ARG A N 1
ATOM 1983 C CA . ARG A 1 251 ? -8.146 15.531 2.925 1.00 57.16 251 ARG A CA 1
ATOM 1984 C C . ARG A 1 251 ? -8.710 14.739 1.750 1.00 57.16 251 ARG A C 1
ATOM 1986 O O . ARG A 1 251 ? -9.846 14.919 1.311 1.00 57.16 251 ARG A O 1
ATOM 1993 N N . SER A 1 252 ? -7.866 13.858 1.231 1.00 64.06 252 SER A N 1
ATOM 1994 C CA . SER A 1 252 ? -8.326 12.666 0.529 1.00 64.06 252 SER A CA 1
ATOM 1995 C C . SER A 1 252 ? -8.934 11.704 1.553 1.00 64.06 252 SER A C 1
ATOM 1997 O O . SER A 1 252 ? -8.792 11.897 2.754 1.00 64.06 252 SER A O 1
ATOM 1999 N N . ALA A 1 253 ? -9.654 10.688 1.107 1.00 71.62 253 ALA A N 1
ATOM 2000 C CA . ALA A 1 253 ? -10.224 9.720 2.026 1.00 71.62 253 ALA A CA 1
ATOM 2001 C C . ALA A 1 253 ? -9.099 8.959 2.775 1.00 71.62 253 ALA A C 1
ATOM 2003 O O . ALA A 1 253 ? -8.119 8.544 2.148 1.00 71.62 253 ALA A O 1
ATOM 2004 N N . GLU A 1 254 ? -9.221 8.782 4.098 1.00 79.56 254 GLU A N 1
ATOM 2005 C CA . GLU A 1 254 ? -8.220 8.116 4.950 1.00 79.56 254 GLU A CA 1
ATOM 2006 C C . GLU A 1 254 ? -8.891 7.125 5.902 1.00 79.56 254 GLU A C 1
ATOM 2008 O O . GLU A 1 254 ? -9.979 7.385 6.419 1.00 79.56 254 GLU A O 1
ATOM 2013 N N . VAL A 1 255 ? -8.243 5.985 6.133 1.00 83.12 255 VAL A N 1
ATOM 2014 C CA . VAL A 1 255 ? -8.675 5.004 7.131 1.00 83.12 255 VAL A CA 1
ATOM 2015 C C . VAL A 1 255 ? -7.485 4.455 7.908 1.00 83.12 255 VAL A C 1
ATOM 2017 O O . VAL A 1 255 ? -6.373 4.373 7.376 1.00 83.12 255 VAL A O 1
ATOM 2020 N N . TYR A 1 256 ? -7.746 3.988 9.126 1.00 85.88 256 TYR A N 1
ATOM 2021 C CA . TYR A 1 256 ? -6.867 3.027 9.779 1.00 85.88 256 TYR A CA 1
ATOM 2022 C C . TYR A 1 256 ? -7.305 1.600 9.488 1.00 85.88 256 TYR A C 1
ATOM 2024 O O . TYR A 1 256 ? -8.497 1.292 9.505 1.00 85.88 256 TYR A O 1
ATOM 2032 N N . LEU A 1 257 ? -6.328 0.728 9.256 1.00 87.56 257 LEU A N 1
ATOM 2033 C CA . LEU A 1 257 ? -6.513 -0.715 9.218 1.00 87.56 257 LEU A CA 1
ATOM 2034 C C . LEU A 1 257 ? -5.771 -1.323 10.406 1.00 87.56 257 LEU A C 1
ATOM 2036 O O . LEU A 1 257 ? -4.542 -1.307 10.451 1.00 87.56 257 LEU A O 1
ATOM 2040 N N . HIS A 1 258 ? -6.535 -1.846 11.360 1.00 88.44 258 HIS A N 1
ATOM 2041 C CA . HIS A 1 258 ? -6.002 -2.629 12.461 1.00 88.44 258 HIS A CA 1
ATOM 2042 C C . HIS A 1 258 ? -5.681 -4.038 11.982 1.00 88.44 258 HIS A C 1
ATOM 2044 O O . HIS A 1 258 ? -6.562 -4.725 11.453 1.00 88.44 258 HIS A O 1
ATOM 2050 N N . LEU A 1 259 ? -4.435 -4.459 12.185 1.00 84.75 259 LEU A N 1
ATOM 2051 C CA . LEU A 1 259 ? -3.986 -5.828 11.975 1.00 84.75 259 LEU A CA 1
ATOM 2052 C C . LEU A 1 259 ? -3.634 -6.469 13.321 1.00 84.75 259 LEU A C 1
ATOM 2054 O O . LEU A 1 259 ? -3.033 -5.799 14.160 1.00 84.75 259 LEU A O 1
ATOM 2058 N N . PRO A 1 260 ? -3.971 -7.753 13.525 1.00 81.00 260 PRO A N 1
ATOM 2059 C CA . PRO A 1 260 ? -3.461 -8.492 14.669 1.00 81.00 260 PRO A CA 1
ATOM 2060 C C . PRO A 1 260 ? -1.941 -8.660 14.557 1.00 81.00 260 PRO A C 1
ATOM 2062 O O . PRO A 1 260 ? -1.397 -8.761 13.451 1.00 81.00 260 PRO A O 1
ATOM 2065 N N . ALA A 1 261 ? -1.257 -8.731 15.700 1.00 71.19 261 ALA A N 1
ATOM 2066 C CA . ALA A 1 261 ? 0.146 -9.128 15.715 1.00 71.19 261 ALA A CA 1
ATOM 2067 C C . ALA A 1 261 ? 0.317 -10.580 15.236 1.00 71.19 261 ALA A C 1
ATOM 2069 O O . ALA A 1 261 ? -0.568 -11.422 15.402 1.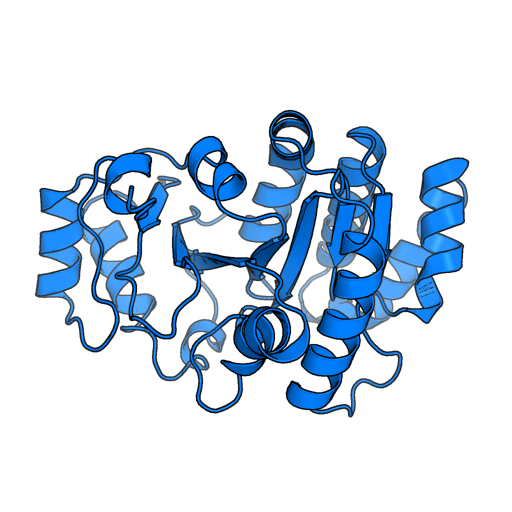00 71.19 261 ALA A O 1
ATOM 2070 N N . VAL A 1 262 ? 1.469 -10.847 14.618 1.00 66.94 262 VAL A N 1
ATOM 2071 C CA . VAL A 1 262 ? 1.874 -12.146 14.050 1.00 66.94 262 VAL A CA 1
ATOM 2072 C C . VAL A 1 262 ? 3.085 -12.707 14.761 1.00 66.94 262 VAL A C 1
ATOM 2074 O O . VAL A 1 262 ? 3.931 -11.897 15.192 1.00 66.94 262 VAL A O 1
#

Foldseek 3Di:
DDPDLCVLQVADAAAQFDDDLVRLLVRCVVRVFDFDDCLSLQVAFLEEEEADALLDPQSLVVLLVCLLVVVVSLAAAEEEQLAAQVCLVVLVCCLPPVPDLVVQLVSCCVPPCVSDPCSSVSVSSSSVSCSVSNHHYHYQHHPDPPDALLVSLLSNLVVVLVVCVPVSHRYYYYYHNQQVAPDPRHPVNQVNNCVVRVGAYEYEYEALAPDDPCLVVRPGGNRSVSNNVSCVVVVNSCGWGKRWHDDDPSDGTYIYTYTHYD